Protein AF-A0A181C6H8-F1 (afdb_monomer)

Sequence (314 aa):
MSKQTNHGNFLDTPQLQKGVTRFWLIRHALVEQNARMRLYGTMDVALCPDSLKTQRWMYAALARRLPHPALWFTSPLSRTQHTARAIQEAGYGQHELHVEPDLIEQSLGEWHGIEHHTLPERLNLPAHPFWSVSATEQPPQGESMVQVCARVGACLDRLAARHAGQDMVVVSHGGAIRGALAHALRIHADTALHFSIQNLSLSIIERLPEGWRIVTVNELPQPAMGRTGPRAITHAAVIDPDQTEDETYTDALYARAVAIVARENKASASFLQRLLPVSYSCAARMIGQMEREGRVSGPNHIGRREVLMSRTGD

pLDDT: mean 87.22, std 18.78, range [26.69, 98.94]

Organism: NCBI:txid215221

Nearest PDB structures (foldseek):
  4ij6-assembly1_B  TM=8.634E-01  e=1.061E-14  Hydrogenobacter thermophilus TK-6
  6e4b-assembly2_C  TM=8.122E-01  e=3.512E-15  Escherichia coli K-12
  4ij5-assembly1_B  TM=8.708E-01  e=1.164E-13  Hydrogenobacter thermophilus TK-6
  6nru-assembly5_E  TM=7.658E-01  e=2.585E-13  Shigella flexneri 2a
  4odi-assembly1_C  TM=7.577E-01  e=8.566E-12  Toxoplasma gondii ME49

Foldseek 3Di:
DPPPPCPDPPVVDPDDDFQWEKEWEAEFAAFDPLQVQADAFQPQGHHDPVRLVVCLQQLLLCLVVADPPAAAEEEPHPRLVVRVVSSCVSPNHDDDYHYDNLQGGWFLAPRHGDGLVCLVVVAPDDAQPQGSHAQPTAHVRTDHLQRNLVSLLVVSVVCCVVQGRGYYYYYGHDSNVLSVVCNQVVHDSSVSSPADADHRFIWMWTQDVVGIDTDDGRHGRDGPDDDDDDDDDDDDDDPDLPDDDDDDDDPVLLVVLLVCCLVVQFQDLVVSVVVDVDDSSNSRVSSVVCCVVVQWDQQDPVGGIGGPDDPPDD

Mean predicted aligned error: 13.92 Å

Secondary structure (DSSP, 8-state):
---------GGGSSSPPTT-EEEEEEEPPPBPHHHHTB--TTS--PBPHHHHHHTHHHHHHHHHHS-SS-EEEE-SSHHHHHHHHHHIIIII----EEE-GGGPPPP-GGGTT-BGGGGGGG-SSPPBTTBSS-TT---TTS--HHHHHHHHHHHHHHHHHHTTT-EEEEEE-HHHHHHHHHHHHT--HHHHTTS---TT-EEEEEE-SS-EEEEEEEEPPPP---S-------S-----TT-----PPPHHHHHHHHHHHHHHT---HHHHHHHSS--HHHHHHHHHHHHHTTSBPPP-TTS---B----S--

Structure (mmCIF, N/CA/C/O backbone):
data_AF-A0A181C6H8-F1
#
_entry.id   AF-A0A181C6H8-F1
#
loop_
_atom_site.group_PDB
_atom_site.id
_atom_site.type_symbol
_atom_site.label_atom_id
_atom_site.label_alt_id
_atom_site.label_comp_id
_atom_site.label_asym_id
_atom_site.label_entity_id
_atom_site.label_seq_id
_atom_site.pdbx_PDB_ins_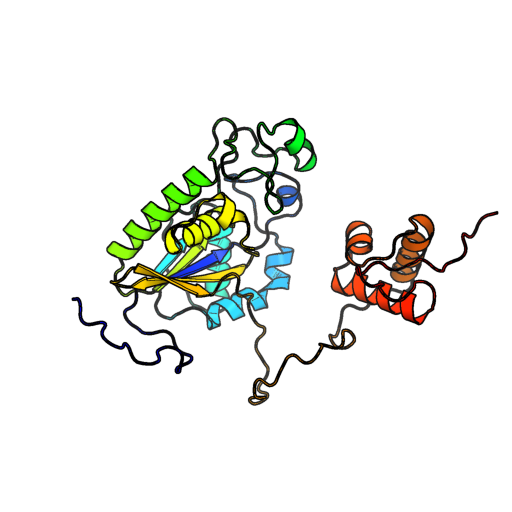code
_atom_site.Cartn_x
_atom_site.Cartn_y
_atom_site.Cartn_z
_atom_site.occupancy
_atom_site.B_iso_or_equiv
_atom_site.auth_seq_id
_atom_site.auth_comp_id
_atom_site.auth_asym_id
_atom_site.auth_atom_id
_atom_site.pdbx_PDB_model_num
ATOM 1 N N . MET A 1 1 ? -17.672 -28.457 22.736 1.00 39.12 1 MET A N 1
ATOM 2 C CA . MET A 1 1 ? -18.274 -27.617 21.677 1.00 39.12 1 MET A CA 1
ATOM 3 C C . MET A 1 1 ? -18.258 -26.178 22.162 1.00 39.12 1 MET A C 1
ATOM 5 O O . MET A 1 1 ? -18.931 -25.884 23.141 1.00 39.12 1 MET A O 1
ATOM 9 N N . SER A 1 2 ? -17.424 -25.319 21.568 1.00 42.44 2 SER A N 1
ATOM 10 C CA . SER A 1 2 ? -17.433 -23.886 21.893 1.00 42.44 2 SER A CA 1
ATOM 11 C C . SER A 1 2 ? -18.780 -23.310 21.456 1.00 42.44 2 SER A C 1
ATOM 13 O O . SER A 1 2 ? -19.174 -23.505 20.306 1.00 42.44 2 SER A O 1
ATOM 15 N N . LYS A 1 3 ? -19.524 -22.681 22.374 1.00 40.34 3 LYS A N 1
ATOM 16 C CA . LYS A 1 3 ? -20.767 -21.983 22.033 1.00 40.34 3 LYS A CA 1
ATOM 17 C C . LYS A 1 3 ? -20.396 -20.845 21.088 1.00 40.34 3 LYS A C 1
ATOM 19 O O . LYS A 1 3 ? -19.764 -19.886 21.515 1.00 40.34 3 LYS A O 1
ATOM 24 N N . GLN A 1 4 ? -20.787 -20.964 19.823 1.00 45.00 4 GLN A N 1
ATOM 25 C CA . GLN A 1 4 ? -20.703 -19.878 18.858 1.00 45.00 4 GLN A CA 1
ATOM 26 C C . GLN A 1 4 ? -21.637 -18.772 19.364 1.00 45.00 4 GLN A C 1
ATOM 28 O O . GLN A 1 4 ? -22.861 -18.879 19.285 1.00 45.00 4 GLN A O 1
ATOM 33 N N . THR A 1 5 ? -21.073 -17.763 20.018 1.00 44.22 5 THR A N 1
ATOM 34 C CA . THR A 1 5 ? -21.818 -16.599 20.484 1.00 44.22 5 THR A CA 1
ATOM 35 C C . THR A 1 5 ? -22.249 -15.829 19.248 1.00 44.22 5 THR A C 1
ATOM 37 O O . THR A 1 5 ? -21.424 -15.290 18.522 1.00 44.22 5 THR A O 1
ATOM 40 N N . ASN A 1 6 ? -23.549 -15.808 18.970 1.00 46.50 6 ASN A N 1
ATOM 41 C CA . ASN A 1 6 ? -24.098 -15.034 17.866 1.00 46.50 6 ASN A CA 1
ATOM 42 C C . ASN A 1 6 ? -23.808 -13.545 18.137 1.00 46.50 6 ASN A C 1
ATOM 44 O O . ASN A 1 6 ? -24.404 -12.965 19.041 1.00 46.50 6 ASN A O 1
ATOM 48 N N . HIS A 1 7 ? -22.854 -12.938 17.426 1.00 49.25 7 HIS A N 1
ATOM 49 C CA . HIS A 1 7 ? -22.385 -11.560 17.664 1.00 49.25 7 HIS A CA 1
ATOM 50 C C . HIS A 1 7 ? -23.382 -10.475 17.200 1.00 49.25 7 HIS A C 1
ATOM 52 O O . HIS A 1 7 ? -23.011 -9.313 17.043 1.00 49.25 7 HIS A O 1
ATOM 58 N N . GLY A 1 8 ? -24.651 -10.842 16.979 1.00 45.88 8 GLY A N 1
ATOM 59 C CA . GLY A 1 8 ? -25.620 -10.014 16.268 1.00 45.88 8 GLY A CA 1
ATOM 60 C C . GLY A 1 8 ? -25.215 -9.810 14.805 1.00 45.88 8 GLY A C 1
ATOM 61 O O . GLY A 1 8 ? -24.084 -10.089 14.400 1.00 45.88 8 GLY A O 1
ATOM 62 N N . ASN A 1 9 ? -26.135 -9.312 13.984 1.00 44.75 9 ASN A N 1
ATOM 63 C CA . ASN A 1 9 ? -25.795 -8.853 12.642 1.00 44.75 9 ASN A CA 1
ATOM 64 C C . ASN A 1 9 ? -24.942 -7.573 12.745 1.00 44.75 9 ASN A C 1
ATOM 66 O O . ASN A 1 9 ? -25.438 -6.456 12.642 1.00 44.75 9 ASN A O 1
ATOM 70 N N . PHE A 1 10 ? -23.633 -7.722 12.949 1.00 47.66 10 PHE A N 1
ATOM 71 C CA . PHE A 1 10 ? -22.668 -6.613 12.954 1.00 47.66 10 PHE A CA 1
ATOM 72 C C . PHE A 1 10 ? -22.642 -5.831 11.620 1.00 47.66 10 PHE A C 1
ATOM 74 O O . PHE A 1 10 ? -22.133 -4.717 11.563 1.00 47.66 10 PHE A O 1
ATOM 81 N N . LEU A 1 11 ? -23.217 -6.399 10.554 1.00 49.59 11 LEU A N 1
ATOM 82 C CA . LEU A 1 11 ? -23.347 -5.775 9.236 1.00 49.59 11 LEU A CA 1
ATOM 83 C C . LEU A 1 11 ? -24.538 -4.807 9.122 1.00 49.59 11 LEU A C 1
ATOM 85 O O . LEU A 1 11 ? -24.624 -4.087 8.131 1.00 49.59 11 LEU A O 1
ATOM 89 N N . ASP A 1 12 ? -25.427 -4.754 10.118 1.00 49.44 12 ASP A N 1
ATOM 90 C CA . ASP A 1 12 ? -26.632 -3.915 10.061 1.00 49.44 12 ASP A CA 1
ATOM 91 C C . ASP A 1 12 ? -26.359 -2.456 10.471 1.00 49.44 12 ASP A C 1
ATOM 93 O O . ASP A 1 12 ? -27.200 -1.579 10.267 1.00 49.44 12 ASP A O 1
ATOM 97 N N . THR A 1 13 ? -25.174 -2.163 11.023 1.00 51.94 13 THR A N 1
ATOM 98 C CA . THR A 1 13 ? -24.757 -0.802 11.388 1.00 51.94 13 THR A CA 1
ATOM 99 C C . THR A 1 13 ? -23.576 -0.338 10.536 1.00 51.94 13 THR A C 1
ATOM 101 O O . THR A 1 13 ? -22.562 -1.032 10.484 1.00 51.94 13 THR A O 1
ATOM 104 N N . PRO A 1 14 ? -23.630 0.860 9.926 1.00 61.69 14 PRO A N 1
ATOM 105 C CA . PRO A 1 14 ? -22.567 1.351 9.045 1.00 61.69 14 PRO A CA 1
ATOM 106 C C . PRO A 1 14 ? -21.287 1.773 9.792 1.00 61.69 14 PRO A C 1
ATOM 108 O O . PRO A 1 14 ? -20.335 2.236 9.166 1.00 61.69 14 PRO A O 1
ATOM 111 N N . GLN A 1 15 ? -21.251 1.656 11.125 1.00 70.00 15 GLN A N 1
ATOM 112 C CA . GLN A 1 15 ? -20.108 2.026 11.956 1.00 70.00 15 GLN A CA 1
ATOM 113 C C . GLN A 1 15 ? -19.322 0.802 12.426 1.00 70.00 15 GLN A C 1
ATOM 115 O O . GLN A 1 15 ? -19.882 -0.191 12.884 1.00 70.00 15 GLN A O 1
ATOM 120 N N . LEU A 1 16 ? -17.996 0.922 12.389 1.00 80.94 16 LEU A N 1
ATOM 121 C CA . LEU A 1 16 ? -17.100 -0.090 12.934 1.00 80.94 16 LEU A CA 1
ATOM 122 C C . LEU A 1 16 ? -17.151 -0.093 14.469 1.00 80.94 16 LEU A C 1
ATOM 124 O O . LEU A 1 16 ? -17.213 0.957 15.111 1.00 80.94 16 LEU A O 1
ATOM 128 N N . GLN A 1 17 ? -17.102 -1.288 15.060 1.00 79.75 17 GLN A N 1
ATOM 129 C CA . GLN A 1 17 ? -17.102 -1.478 16.511 1.00 79.75 17 GLN A CA 1
ATOM 130 C C . GLN A 1 17 ? -15.880 -0.815 17.168 1.00 79.75 17 GLN A C 1
ATOM 132 O O . GLN A 1 17 ? -14.757 -0.892 16.657 1.00 79.75 17 GLN A O 1
ATOM 137 N N . LYS A 1 18 ? -16.106 -0.190 18.330 1.00 81.44 18 LYS A N 1
ATOM 138 C CA . LYS A 1 18 ? -15.045 0.345 19.198 1.00 81.44 18 LYS A CA 1
ATOM 139 C C . LYS A 1 18 ? -14.334 -0.786 19.947 1.00 81.44 18 LYS A C 1
ATOM 141 O O . LYS A 1 18 ? -14.919 -1.842 20.162 1.00 81.44 18 LYS A O 1
ATOM 146 N N . GLY A 1 19 ? -13.099 -0.537 20.387 1.00 84.25 19 GLY A N 1
ATOM 147 C CA . GLY A 1 19 ? -12.329 -1.494 21.193 1.00 84.25 19 GLY A CA 1
ATOM 148 C C . GLY A 1 19 ? -11.785 -2.690 20.405 1.00 84.25 19 GLY A C 1
ATOM 149 O O . GLY A 1 19 ? -11.352 -3.667 21.006 1.00 84.25 19 GLY A O 1
ATOM 150 N N . VAL A 1 20 ? -11.802 -2.618 19.072 1.00 92.06 20 VAL A N 1
ATOM 151 C CA . VAL A 1 20 ? -11.205 -3.612 18.171 1.00 92.06 20 VAL A CA 1
ATOM 152 C C . VAL A 1 20 ? -9.839 -3.102 17.727 1.00 92.06 20 VAL A C 1
ATOM 154 O O . VAL A 1 20 ? -9.722 -1.951 17.311 1.00 92.06 20 VAL A O 1
ATOM 157 N N . THR A 1 21 ? -8.814 -3.954 17.782 1.00 97.38 21 THR A N 1
ATOM 158 C CA . THR A 1 21 ? -7.499 -3.623 17.224 1.00 97.38 21 THR A CA 1
ATOM 159 C C . THR A 1 21 ? -7.599 -3.543 15.707 1.00 97.38 21 THR A C 1
ATOM 161 O O . THR A 1 21 ? -7.951 -4.535 15.063 1.00 97.38 21 THR A O 1
ATOM 164 N N . ARG A 1 22 ? -7.292 -2.389 15.114 1.00 97.75 22 ARG A N 1
ATOM 165 C CA . ARG A 1 22 ? -7.536 -2.156 13.685 1.00 97.75 22 ARG A CA 1
ATOM 166 C C . ARG A 1 22 ? -6.392 -1.411 13.023 1.00 97.75 22 ARG A C 1
ATOM 168 O O . ARG A 1 22 ? -5.896 -0.425 13.553 1.00 97.75 22 ARG A O 1
ATOM 175 N N . PHE A 1 23 ? -6.026 -1.854 11.828 1.00 98.75 23 PHE A N 1
ATOM 176 C CA . PHE A 1 23 ? -5.025 -1.216 10.987 1.00 98.75 23 PHE A CA 1
ATOM 177 C C . PHE A 1 23 ? -5.710 -0.586 9.778 1.00 98.75 23 PHE A C 1
ATOM 179 O O . PHE A 1 23 ? -6.381 -1.269 9.003 1.00 98.75 23 PHE A O 1
ATOM 186 N N . TRP A 1 24 ? -5.508 0.715 9.620 1.00 98.75 24 TRP A N 1
ATOM 187 C CA . TRP A 1 24 ? -5.959 1.535 8.505 1.00 98.75 24 TRP A CA 1
ATOM 188 C C . TRP A 1 24 ? -4.762 1.776 7.596 1.00 98.75 24 TRP A C 1
ATOM 190 O O . TRP A 1 24 ? -3.984 2.708 7.786 1.00 98.75 24 TRP A O 1
ATOM 200 N N . LEU A 1 25 ? -4.582 0.860 6.652 1.00 98.94 25 LEU A N 1
ATOM 201 C CA . LEU A 1 25 ? -3.427 0.762 5.774 1.00 98.94 25 LEU A CA 1
ATOM 202 C C . LEU A 1 25 ? -3.623 1.669 4.558 1.00 98.94 25 LEU A C 1
ATOM 204 O O . LEU A 1 25 ? -4.531 1.455 3.756 1.00 98.94 25 LEU A O 1
ATOM 208 N N . ILE A 1 26 ? -2.753 2.658 4.399 1.00 98.94 26 ILE A N 1
ATOM 209 C CA . ILE A 1 26 ? -2.772 3.625 3.303 1.00 98.94 26 ILE A CA 1
ATOM 210 C C . ILE A 1 26 ? -1.495 3.460 2.489 1.00 98.94 26 ILE A C 1
ATOM 212 O O . ILE A 1 26 ? -0.389 3.511 3.031 1.00 98.94 26 ILE A O 1
ATOM 216 N N . ARG A 1 27 ? -1.613 3.307 1.169 1.00 98.94 27 ARG A N 1
ATOM 217 C CA . ARG A 1 27 ? -0.431 3.367 0.297 1.00 98.94 27 ARG A CA 1
ATOM 218 C C . ARG A 1 27 ? 0.006 4.819 0.124 1.00 98.94 27 ARG A C 1
ATOM 220 O O . ARG A 1 27 ? -0.830 5.681 -0.140 1.00 98.94 27 ARG A O 1
ATOM 227 N N . HIS A 1 28 ? 1.311 5.076 0.200 1.00 98.81 28 HIS A N 1
ATOM 228 C CA . HIS A 1 28 ? 1.888 6.405 -0.019 1.00 98.81 28 HIS A CA 1
ATOM 229 C C . HIS A 1 28 ? 1.393 7.082 -1.315 1.00 98.81 28 HIS A C 1
ATOM 231 O O . HIS A 1 28 ? 0.991 6.414 -2.274 1.00 98.81 28 HIS A O 1
ATOM 237 N N . ALA A 1 29 ? 1.463 8.413 -1.363 1.00 98.44 29 ALA A N 1
ATOM 238 C CA . ALA A 1 29 ? 1.129 9.224 -2.531 1.00 98.44 29 ALA A CA 1
ATOM 239 C C . ALA A 1 29 ? 2.032 8.922 -3.738 1.00 98.44 29 ALA A C 1
ATOM 241 O O . ALA A 1 29 ? 3.069 8.265 -3.620 1.00 98.44 29 ALA A O 1
ATOM 242 N N . LEU A 1 30 ? 1.646 9.399 -4.920 1.00 97.88 30 LEU A N 1
ATOM 243 C CA . LEU A 1 30 ? 2.413 9.154 -6.139 1.00 97.88 30 LEU A CA 1
ATOM 244 C C . LEU A 1 30 ? 3.827 9.757 -6.043 1.00 97.88 30 LEU A C 1
ATOM 246 O O . LEU A 1 30 ? 3.995 10.905 -5.637 1.00 97.88 30 LEU A O 1
ATOM 250 N N . VAL A 1 31 ? 4.837 8.982 -6.440 1.00 97.00 31 VAL A N 1
ATOM 251 C CA . VAL A 1 31 ? 6.240 9.429 -6.525 1.00 97.00 31 VAL A CA 1
ATOM 252 C C . VAL A 1 31 ? 6.536 10.084 -7.874 1.00 97.00 31 VAL A C 1
ATOM 254 O O . VAL A 1 31 ? 5.752 9.956 -8.825 1.00 97.00 31 VAL A O 1
ATOM 257 N N . GLU A 1 32 ? 7.655 10.802 -7.962 1.00 94.62 32 GLU A N 1
ATOM 258 C CA . GLU A 1 32 ? 8.082 11.463 -9.198 1.00 94.62 32 GLU A CA 1
ATOM 259 C C . GLU A 1 32 ? 8.138 10.516 -10.410 1.00 94.62 32 GLU A C 1
ATOM 261 O O . GLU A 1 32 ? 8.344 9.304 -10.303 1.00 94.62 32 GLU A O 1
ATOM 266 N N . GLN A 1 33 ? 7.924 11.078 -11.602 1.00 88.69 33 GLN A N 1
ATOM 267 C CA . GLN A 1 33 ? 7.839 10.303 -12.839 1.00 88.69 33 GLN A CA 1
ATOM 268 C C . GLN A 1 33 ? 9.129 9.553 -13.171 1.00 88.69 33 GLN A C 1
ATOM 270 O O . GLN A 1 33 ? 9.059 8.393 -13.563 1.00 88.69 33 GLN A O 1
ATOM 275 N N . ASN A 1 34 ? 10.282 10.191 -12.982 1.00 88.81 34 ASN A N 1
ATOM 276 C CA . ASN A 1 34 ? 11.606 9.588 -13.157 1.00 88.81 34 ASN A CA 1
ATOM 277 C C . ASN A 1 34 ? 11.783 8.316 -12.304 1.00 88.81 34 ASN A C 1
ATOM 279 O O . ASN A 1 34 ? 12.245 7.298 -12.817 1.00 88.81 34 ASN A O 1
ATOM 283 N N . ALA A 1 35 ? 11.353 8.340 -11.040 1.00 90.56 35 ALA A N 1
ATOM 284 C CA . ALA A 1 35 ? 11.417 7.205 -10.135 1.00 90.56 35 ALA A CA 1
ATOM 285 C C . ALA A 1 35 ? 10.515 6.070 -10.627 1.00 90.56 35 ALA A C 1
ATOM 287 O O . ALA A 1 35 ? 10.930 4.919 -10.624 1.00 90.56 35 ALA A O 1
ATOM 288 N N . ARG A 1 36 ? 9.315 6.385 -11.136 1.00 90.19 36 ARG A N 1
ATOM 289 C CA . ARG A 1 36 ? 8.363 5.388 -11.667 1.00 90.19 36 ARG A CA 1
ATOM 290 C C . ARG A 1 36 ? 8.818 4.687 -12.948 1.00 90.19 36 ARG A C 1
ATOM 292 O O . ARG A 1 36 ? 8.199 3.699 -13.322 1.00 90.19 36 ARG A O 1
ATOM 299 N N . MET A 1 37 ? 9.852 5.181 -13.626 1.00 89.25 37 MET A N 1
ATOM 300 C CA . MET A 1 37 ? 10.452 4.488 -14.775 1.00 89.25 37 MET A CA 1
ATOM 301 C C . MET A 1 37 ? 11.424 3.380 -14.349 1.00 89.25 37 MET A C 1
ATOM 303 O O . MET A 1 37 ? 11.867 2.589 -15.185 1.00 89.25 37 MET A O 1
ATOM 307 N N . ARG A 1 38 ? 11.751 3.319 -13.055 1.00 93.44 38 ARG A N 1
ATOM 308 C CA . ARG A 1 38 ? 12.747 2.423 -12.481 1.00 93.44 38 ARG A CA 1
ATOM 309 C C . ARG A 1 38 ? 12.145 1.574 -11.369 1.00 93.44 38 ARG A C 1
ATOM 311 O O . ARG A 1 38 ? 11.197 1.962 -10.688 1.00 93.44 38 ARG A O 1
ATOM 318 N N . LEU A 1 39 ? 12.759 0.426 -11.131 1.00 93.69 39 LEU A N 1
ATOM 319 C CA . LEU A 1 39 ? 12.487 -0.392 -9.958 1.00 93.69 39 LEU A CA 1
ATOM 320 C C . LEU A 1 39 ? 13.064 0.282 -8.711 1.00 93.69 39 LEU A C 1
ATOM 322 O O . LEU A 1 39 ? 14.247 0.147 -8.424 1.00 93.69 39 LEU A O 1
ATOM 326 N N . TYR A 1 40 ? 12.252 1.038 -7.972 1.00 96.19 40 TYR A N 1
ATOM 327 C CA . TYR A 1 40 ? 12.763 1.791 -6.822 1.00 96.19 40 TYR A CA 1
ATOM 328 C C . TYR A 1 40 ? 12.713 1.036 -5.490 1.00 96.19 40 TYR A C 1
ATOM 330 O O . TYR A 1 40 ? 13.551 1.319 -4.652 1.00 96.19 40 TYR A O 1
ATOM 338 N N . GLY A 1 41 ? 11.807 0.077 -5.266 1.00 95.69 41 GLY A N 1
ATOM 339 C CA . GLY A 1 41 ? 11.789 -0.740 -4.035 1.00 95.69 41 GLY A CA 1
ATOM 340 C C . GLY A 1 41 ? 11.989 0.077 -2.746 1.00 95.69 41 GLY A C 1
ATOM 341 O O . GLY A 1 41 ? 11.192 0.969 -2.428 1.00 95.69 41 GLY A O 1
ATOM 342 N N . THR A 1 42 ? 13.085 -0.185 -2.031 1.00 97.81 42 THR A N 1
ATOM 343 C CA . THR A 1 42 ? 13.463 0.513 -0.788 1.00 97.81 42 THR A CA 1
ATOM 344 C C . THR A 1 42 ? 14.286 1.789 -0.991 1.00 97.81 42 THR A C 1
ATOM 346 O O . THR A 1 42 ? 14.590 2.461 -0.009 1.00 97.81 42 THR A O 1
ATOM 349 N N . MET A 1 43 ? 14.604 2.184 -2.229 1.00 98.00 43 MET A N 1
ATOM 350 C CA . MET A 1 43 ? 15.204 3.491 -2.513 1.00 98.00 43 MET A CA 1
ATOM 351 C C . MET A 1 43 ? 14.297 4.605 -1.992 1.00 98.00 43 MET A C 1
ATOM 353 O O . MET A 1 43 ? 13.074 4.578 -2.194 1.00 98.00 43 MET A O 1
ATOM 357 N N . ASP A 1 44 ? 14.893 5.607 -1.350 1.00 98.00 44 ASP A N 1
ATOM 358 C CA . ASP A 1 44 ? 14.150 6.785 -0.927 1.00 98.00 44 ASP A CA 1
ATOM 359 C C . ASP A 1 44 ? 14.008 7.757 -2.102 1.00 98.00 44 ASP A C 1
ATOM 361 O O . ASP A 1 44 ? 14.985 8.303 -2.611 1.00 98.00 44 ASP A O 1
ATOM 365 N N . VAL A 1 45 ? 12.773 7.914 -2.574 1.00 97.44 45 VAL A N 1
ATOM 366 C CA . VAL A 1 45 ? 12.423 8.702 -3.759 1.00 97.44 45 VAL A CA 1
ATOM 367 C C . VAL A 1 45 ? 11.329 9.697 -3.401 1.00 97.44 45 VAL A C 1
ATOM 369 O O . VAL A 1 45 ? 10.414 9.382 -2.631 1.00 97.44 45 VAL A O 1
ATOM 372 N N . ALA A 1 46 ? 11.416 10.894 -3.974 1.00 96.88 46 ALA A N 1
ATOM 373 C CA . ALA A 1 46 ? 10.510 11.987 -3.659 1.00 96.88 46 ALA A CA 1
ATOM 374 C C . ALA A 1 46 ? 9.076 11.732 -4.157 1.00 96.88 46 ALA A C 1
ATOM 376 O O . ALA A 1 46 ? 8.833 11.070 -5.174 1.00 96.88 46 ALA A O 1
ATOM 377 N N . LEU A 1 47 ? 8.109 12.300 -3.432 1.00 97.81 47 LEU A N 1
ATOM 378 C CA . LEU A 1 47 ? 6.729 12.411 -3.901 1.00 97.81 47 LEU A CA 1
ATOM 379 C C . LEU A 1 47 ? 6.646 13.379 -5.081 1.00 97.81 47 LEU A C 1
ATOM 381 O O . LEU A 1 47 ? 7.381 14.358 -5.128 1.00 97.81 47 LEU A O 1
ATOM 385 N N . CYS A 1 48 ? 5.712 13.141 -5.999 1.00 97.06 48 CYS A N 1
ATOM 386 C CA . CYS A 1 48 ? 5.454 14.039 -7.118 1.00 97.06 48 CYS A CA 1
ATOM 387 C C . CYS A 1 48 ? 4.818 15.352 -6.613 1.00 97.06 48 CYS A C 1
ATOM 389 O O . CYS A 1 48 ? 3.679 15.315 -6.128 1.00 97.06 48 CYS A O 1
ATOM 391 N N . PRO A 1 49 ? 5.485 16.515 -6.767 1.00 92.50 49 PRO A N 1
ATOM 392 C CA . PRO A 1 49 ? 4.960 17.792 -6.276 1.00 92.50 49 PRO A CA 1
ATOM 393 C C . PRO A 1 49 ? 3.614 18.177 -6.903 1.00 92.50 49 PRO A C 1
ATOM 395 O O . PRO A 1 49 ? 2.730 18.693 -6.218 1.00 92.50 49 PRO A O 1
ATOM 398 N N . ASP A 1 50 ? 3.421 17.876 -8.188 1.00 91.06 50 ASP A N 1
ATOM 399 C CA . ASP A 1 50 ? 2.171 18.175 -8.893 1.00 91.06 50 ASP A CA 1
ATOM 400 C C . ASP A 1 50 ? 1.019 17.295 -8.404 1.00 91.06 50 ASP A C 1
ATOM 402 O O . ASP A 1 50 ? -0.107 17.771 -8.242 1.00 91.06 50 ASP A O 1
ATOM 406 N N . SER A 1 51 ? 1.292 16.024 -8.086 1.00 90.81 51 SER A N 1
ATOM 407 C CA . SER A 1 51 ? 0.283 15.121 -7.515 1.00 90.81 51 SER A CA 1
ATOM 408 C C . SER A 1 51 ? -0.110 15.538 -6.098 1.00 90.81 51 SER A C 1
ATOM 410 O O . SER A 1 51 ? -1.290 15.502 -5.766 1.00 90.81 51 SER A O 1
ATOM 412 N N . LEU A 1 52 ? 0.838 16.007 -5.275 1.00 90.44 52 LEU A N 1
ATOM 413 C CA . LEU A 1 52 ? 0.535 16.557 -3.944 1.00 90.44 52 LEU A CA 1
ATOM 414 C C . LEU A 1 52 ? -0.472 17.718 -4.014 1.00 90.44 52 LEU A C 1
ATOM 416 O O . LEU A 1 52 ? -1.366 17.811 -3.175 1.00 90.44 52 LEU A O 1
ATOM 420 N N . LYS A 1 53 ? -0.359 18.578 -5.034 1.00 89.62 53 LYS A N 1
ATOM 421 C CA . LYS A 1 53 ? -1.279 19.706 -5.248 1.00 89.62 53 LYS A CA 1
ATOM 422 C C . LYS A 1 53 ? -2.615 19.258 -5.836 1.00 89.62 53 LYS A C 1
ATOM 424 O O . LYS A 1 53 ? -3.666 19.557 -5.275 1.00 89.62 53 LYS A O 1
ATOM 429 N N . THR A 1 54 ? -2.583 18.542 -6.957 1.00 91.44 54 THR A N 1
ATOM 430 C CA . THR A 1 54 ? -3.792 18.162 -7.714 1.00 91.44 54 THR A CA 1
ATOM 431 C C . THR A 1 54 ? -4.670 17.162 -6.959 1.00 91.44 54 THR A C 1
ATOM 433 O O . THR A 1 54 ? -5.893 17.212 -7.062 1.00 91.44 54 THR A O 1
ATOM 436 N N . GLN A 1 55 ? -4.075 16.304 -6.125 1.00 95.06 55 GLN A N 1
ATOM 437 C CA . GLN A 1 55 ? -4.788 15.324 -5.299 1.00 95.06 55 GLN A CA 1
ATOM 438 C C . GLN A 1 55 ? -5.041 15.821 -3.871 1.00 95.06 55 GLN A C 1
ATOM 440 O O . GLN A 1 55 ? -5.362 15.019 -2.996 1.00 95.06 55 GLN A O 1
ATOM 445 N N . ARG A 1 56 ? -4.938 17.135 -3.605 1.00 95.00 56 ARG A N 1
ATOM 446 C CA . ARG A 1 56 ? -5.116 17.690 -2.251 1.00 95.00 56 ARG A CA 1
ATOM 447 C C . ARG A 1 56 ? -6.418 17.230 -1.581 1.00 95.00 56 ARG A C 1
ATOM 449 O O . ARG A 1 56 ? -6.443 16.919 -0.392 1.00 95.00 56 ARG A O 1
ATOM 456 N N . TRP A 1 57 ? -7.491 17.159 -2.365 1.00 96.25 57 TRP A N 1
ATOM 457 C CA . TRP A 1 57 ? -8.811 16.723 -1.914 1.00 96.25 57 TRP A CA 1
ATOM 458 C C . TRP A 1 57 ? -8.827 15.268 -1.416 1.00 96.25 57 TRP A C 1
ATOM 460 O O . TRP A 1 57 ? -9.600 14.949 -0.516 1.00 96.25 57 TRP A O 1
ATOM 470 N N . MET A 1 58 ? -7.960 14.396 -1.946 1.00 98.19 58 MET A N 1
ATOM 471 C CA . MET A 1 58 ? -7.870 12.991 -1.537 1.00 98.19 58 MET A CA 1
ATOM 472 C C . MET A 1 58 ? -7.322 12.864 -0.114 1.00 98.19 58 MET A C 1
ATOM 474 O O . MET A 1 58 ? -7.839 12.066 0.663 1.00 98.19 58 MET A O 1
ATOM 478 N N . TYR A 1 59 ? -6.336 13.685 0.266 1.00 98.38 59 TYR A N 1
ATOM 479 C CA . TYR A 1 59 ? -5.826 13.714 1.643 1.00 98.38 59 TYR A CA 1
ATOM 480 C C . TYR A 1 59 ? -6.891 14.207 2.626 1.00 98.38 59 TYR A C 1
ATOM 482 O O . TYR A 1 59 ? -7.039 13.629 3.697 1.00 98.38 59 TYR A O 1
ATOM 490 N N . ALA A 1 60 ? -7.685 15.215 2.245 1.00 97.62 60 ALA A N 1
ATOM 4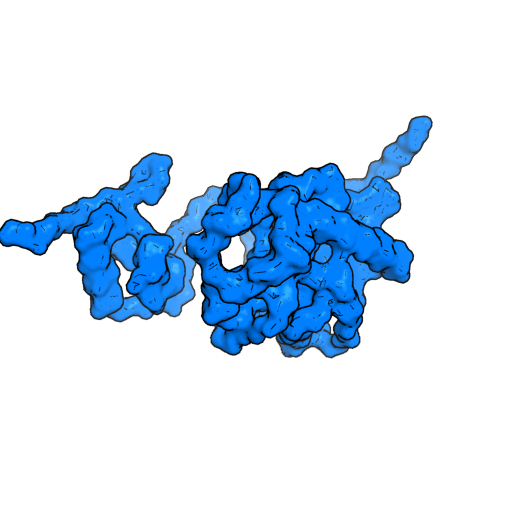91 C CA . ALA A 1 60 ? -8.803 15.696 3.063 1.00 97.62 60 ALA A CA 1
ATOM 492 C C . ALA A 1 60 ? -9.924 14.644 3.186 1.00 97.62 60 ALA A C 1
ATOM 494 O O . ALA A 1 60 ? -10.525 14.468 4.246 1.00 97.62 60 ALA A O 1
ATOM 495 N N . ALA A 1 61 ? -10.195 13.902 2.109 1.00 97.19 61 ALA A N 1
ATOM 496 C CA . ALA A 1 61 ? -11.142 12.794 2.126 1.00 97.19 61 ALA A CA 1
ATOM 497 C C . ALA A 1 61 ? -10.668 11.646 3.033 1.00 97.19 61 ALA A C 1
ATOM 499 O O . ALA A 1 61 ? -11.470 11.134 3.814 1.00 97.19 61 ALA A O 1
ATOM 500 N N . LEU A 1 62 ? -9.376 11.296 2.995 1.00 98.00 62 LEU A N 1
ATOM 501 C CA . LEU A 1 62 ? -8.772 10.354 3.941 1.00 98.00 62 LEU A CA 1
ATOM 502 C C . LEU A 1 62 ? -8.877 10.873 5.375 1.00 98.00 62 LEU A C 1
ATOM 504 O O . LEU A 1 62 ? -9.393 10.162 6.229 1.00 98.00 62 LEU A O 1
ATOM 508 N N . ALA A 1 63 ? -8.485 12.121 5.633 1.00 97.69 63 ALA A N 1
ATOM 509 C CA . ALA A 1 63 ? -8.562 12.739 6.955 1.00 97.69 63 ALA A CA 1
ATOM 510 C C . ALA A 1 63 ? -9.960 12.620 7.585 1.00 97.69 63 ALA A C 1
ATOM 512 O O . ALA A 1 63 ? -10.085 12.296 8.760 1.00 97.69 63 ALA A O 1
ATOM 513 N N . ARG A 1 64 ? -11.016 12.806 6.785 1.00 95.44 64 ARG A N 1
ATOM 514 C CA . ARG A 1 64 ? -12.414 12.657 7.218 1.00 95.44 64 ARG A CA 1
ATOM 515 C C . ARG A 1 64 ? -12.854 11.200 7.407 1.00 95.44 64 ARG A C 1
ATOM 517 O O . ARG A 1 64 ? -13.779 10.938 8.169 1.00 95.44 64 ARG A O 1
ATOM 524 N N . ARG A 1 65 ? -12.260 10.266 6.661 1.00 94.94 65 ARG A N 1
ATOM 525 C CA . ARG A 1 65 ? -12.609 8.836 6.666 1.00 94.94 65 ARG A CA 1
ATOM 526 C C . ARG A 1 65 ? -11.930 8.062 7.798 1.00 94.94 65 ARG A C 1
ATOM 528 O O . ARG A 1 65 ? -12.463 7.029 8.212 1.00 94.94 65 ARG A O 1
ATOM 535 N N . LEU A 1 66 ? -10.760 8.525 8.234 1.00 96.31 66 LEU A N 1
ATOM 536 C CA . LEU A 1 66 ? -9.930 7.880 9.246 1.00 96.31 66 LEU A CA 1
ATOM 537 C C . LEU A 1 66 ? -10.543 7.990 10.656 1.00 96.31 66 LEU A C 1
ATOM 539 O O . LEU A 1 66 ? -11.284 8.931 10.941 1.00 96.31 66 LEU A O 1
ATOM 543 N N . PRO A 1 67 ? -10.259 7.019 11.541 1.00 94.94 67 PRO A N 1
ATOM 544 C CA . PRO A 1 67 ? -10.781 6.991 12.906 1.00 94.94 67 PRO A CA 1
ATOM 545 C C . PRO A 1 67 ? -10.159 8.093 13.766 1.00 94.94 67 PRO A C 1
ATOM 547 O O . PRO A 1 67 ? -9.049 8.540 13.499 1.00 94.94 67 PRO A O 1
ATOM 550 N N . HIS A 1 68 ? -10.846 8.488 14.839 1.00 92.12 68 HIS A N 1
ATOM 551 C CA . HIS A 1 68 ? -10.311 9.432 15.818 1.00 92.12 68 HIS A CA 1
ATOM 552 C C . HIS A 1 68 ? -10.659 8.981 17.251 1.00 92.12 68 HIS A C 1
ATOM 554 O O . HIS A 1 68 ? -11.842 8.754 17.530 1.00 92.12 68 HIS A O 1
ATOM 560 N N . PRO A 1 69 ? -9.681 8.873 18.175 1.00 92.81 69 PRO A N 1
ATOM 561 C CA . PRO A 1 69 ? -8.232 9.006 17.964 1.00 92.81 69 PRO A CA 1
ATOM 562 C C . PRO A 1 69 ? -7.621 7.768 17.279 1.00 92.81 69 PRO A C 1
ATOM 564 O O . PRO A 1 69 ? -8.240 6.707 17.239 1.00 92.81 69 PRO A O 1
ATOM 567 N N . ALA A 1 70 ? -6.383 7.892 16.789 1.00 97.00 70 ALA A N 1
ATOM 568 C CA . ALA A 1 70 ? -5.601 6.766 16.275 1.00 97.00 70 ALA A CA 1
ATOM 569 C C . ALA A 1 70 ? -4.099 6.977 16.491 1.00 97.00 70 ALA A C 1
ATOM 571 O O . ALA A 1 70 ? -3.622 8.116 16.491 1.00 97.00 70 ALA A O 1
ATOM 572 N N . LEU A 1 71 ? -3.361 5.876 16.629 1.00 98.44 71 LEU A N 1
ATOM 573 C CA . LEU A 1 71 ? -1.899 5.877 16.565 1.00 98.44 71 LEU A CA 1
ATOM 574 C C . LEU A 1 71 ? -1.443 5.964 15.109 1.00 98.44 71 LEU A C 1
ATOM 576 O O . LEU A 1 71 ? -2.084 5.385 14.234 1.00 98.44 71 LEU A O 1
ATOM 580 N N . TRP A 1 72 ? -0.331 6.648 14.846 1.00 98.81 72 TRP A N 1
ATOM 581 C CA . TRP A 1 72 ? 0.178 6.834 13.488 1.00 98.81 72 TRP A CA 1
ATOM 582 C C . TRP A 1 72 ? 1.515 6.138 13.289 1.00 98.81 72 TRP A C 1
ATOM 584 O O . TRP A 1 72 ? 2.483 6.411 13.996 1.00 98.81 72 TRP A O 1
ATOM 594 N N . PHE A 1 73 ? 1.571 5.280 12.276 1.00 98.94 73 PHE A N 1
ATOM 595 C CA . PHE A 1 73 ? 2.770 4.567 11.870 1.00 98.94 73 PHE A CA 1
ATOM 596 C C . PHE A 1 73 ? 3.103 4.835 10.409 1.00 98.94 73 PHE A C 1
ATOM 598 O O . PHE A 1 73 ? 2.228 4.973 9.549 1.00 98.94 73 PHE A O 1
ATOM 605 N N . THR A 1 74 ? 4.394 4.869 10.111 1.00 98.94 74 THR A N 1
ATOM 606 C CA . THR A 1 74 ? 4.905 4.988 8.745 1.00 98.94 74 THR A CA 1
ATOM 607 C C . THR A 1 74 ? 6.078 4.048 8.543 1.00 98.94 74 THR A C 1
ATOM 609 O O . THR A 1 74 ? 6.762 3.689 9.500 1.00 98.94 74 THR A O 1
ATOM 612 N N . SER A 1 75 ? 6.350 3.673 7.294 1.00 98.81 75 SER A N 1
ATOM 613 C CA . SER A 1 75 ? 7.660 3.098 6.979 1.00 98.81 75 SER A CA 1
ATOM 614 C C . SER A 1 75 ? 8.778 4.149 7.133 1.00 98.81 75 SER A C 1
ATOM 616 O O . SER A 1 75 ? 8.487 5.350 7.104 1.00 98.81 75 SER A O 1
ATOM 618 N N . PRO A 1 76 ? 10.059 3.739 7.167 1.00 98.75 76 PRO A N 1
ATOM 619 C CA . PRO A 1 76 ? 11.183 4.674 7.235 1.00 98.75 76 PRO A CA 1
ATOM 620 C C . PRO A 1 76 ? 11.299 5.640 6.048 1.00 98.75 76 PRO A C 1
ATOM 622 O O . PRO A 1 76 ? 11.951 6.669 6.175 1.00 98.75 76 PRO A O 1
ATOM 625 N N . LEU A 1 77 ? 10.683 5.345 4.900 1.00 98.75 77 LEU A N 1
ATOM 626 C CA . LEU A 1 77 ? 10.909 6.098 3.661 1.00 98.75 77 LEU A CA 1
ATOM 627 C C . LEU A 1 77 ? 10.169 7.441 3.654 1.00 98.75 77 LEU A C 1
ATOM 629 O O . LEU A 1 77 ? 9.013 7.542 4.079 1.00 98.75 77 LEU A O 1
ATOM 633 N N . SER A 1 78 ? 10.815 8.481 3.120 1.00 98.56 78 SER A N 1
ATOM 634 C CA . SER A 1 78 ? 10.300 9.856 3.152 1.00 98.56 78 SER A CA 1
ATOM 635 C C . SER A 1 78 ? 8.910 9.965 2.520 1.00 98.56 78 SER A C 1
ATOM 637 O O . SER A 1 78 ? 8.028 10.637 3.052 1.00 98.56 78 SER A O 1
ATOM 639 N N . ARG A 1 79 ? 8.654 9.214 1.441 1.00 98.69 79 ARG A N 1
ATOM 640 C CA . ARG A 1 79 ? 7.354 9.184 0.753 1.00 98.69 79 ARG A CA 1
ATOM 641 C C . ARG A 1 79 ? 6.182 8.763 1.642 1.00 98.69 79 ARG A C 1
ATOM 643 O O . ARG A 1 79 ? 5.091 9.313 1.485 1.00 98.69 79 ARG A O 1
ATOM 650 N N . THR A 1 80 ? 6.369 7.836 2.586 1.00 98.88 80 THR A N 1
ATOM 651 C CA . THR A 1 80 ? 5.299 7.458 3.528 1.00 98.88 80 THR A CA 1
ATOM 652 C C . THR A 1 80 ? 5.106 8.525 4.595 1.00 98.88 80 THR A C 1
ATOM 654 O O . THR A 1 80 ? 3.969 8.887 4.889 1.00 98.88 80 THR A O 1
ATOM 657 N N . GLN A 1 81 ? 6.201 9.092 5.106 1.00 98.75 81 GLN A N 1
ATOM 658 C CA . GLN A 1 81 ? 6.159 10.148 6.120 1.00 98.75 81 GLN A CA 1
ATOM 659 C C . GLN A 1 81 ? 5.506 11.430 5.587 1.00 98.75 81 GLN A C 1
ATOM 661 O O . GLN A 1 81 ? 4.610 11.984 6.219 1.00 98.75 81 GLN A O 1
ATOM 666 N N . HIS A 1 82 ? 5.892 11.877 4.391 1.00 98.69 82 HIS A N 1
ATOM 667 C CA . HIS A 1 82 ? 5.307 13.052 3.742 1.00 98.69 82 HIS A CA 1
ATOM 668 C C . HIS A 1 82 ? 3.831 12.845 3.397 1.00 98.69 82 HIS A C 1
ATOM 670 O O . HIS A 1 82 ? 3.035 13.764 3.558 1.00 98.69 82 HIS A O 1
ATOM 676 N N . THR A 1 83 ? 3.440 11.632 2.990 1.00 98.88 83 THR A N 1
ATOM 677 C CA . THR A 1 83 ? 2.022 11.317 2.761 1.00 98.88 83 THR A CA 1
ATOM 678 C C . THR A 1 83 ? 1.221 11.388 4.063 1.00 98.88 83 THR A C 1
ATOM 680 O O . THR A 1 83 ? 0.134 11.958 4.074 1.00 98.88 83 THR A O 1
ATOM 683 N N . ALA A 1 84 ? 1.752 10.852 5.168 1.00 98.81 84 ALA A N 1
ATOM 684 C CA . ALA A 1 84 ? 1.095 10.927 6.472 1.00 98.81 84 ALA A CA 1
ATOM 685 C C . ALA A 1 84 ? 0.898 12.382 6.926 1.00 98.81 84 ALA A C 1
ATOM 687 O O . ALA A 1 84 ? -0.215 12.763 7.287 1.00 98.81 84 ALA A O 1
ATOM 688 N N . ARG A 1 85 ? 1.944 13.214 6.813 1.00 98.62 85 ARG A N 1
ATOM 689 C CA . ARG A 1 85 ? 1.869 14.653 7.117 1.00 98.62 85 ARG A CA 1
ATOM 690 C C . ARG A 1 85 ? 0.844 15.372 6.244 1.00 98.62 85 ARG A C 1
ATOM 692 O O . ARG A 1 85 ? 0.035 16.122 6.773 1.00 98.62 85 ARG A O 1
ATOM 699 N N . ALA A 1 86 ? 0.795 15.075 4.944 1.00 98.56 86 ALA A N 1
ATOM 700 C CA . ALA A 1 86 ? -0.197 15.666 4.047 1.00 98.56 86 ALA A CA 1
ATOM 701 C C . ALA A 1 86 ? -1.644 15.353 4.478 1.00 98.56 86 ALA A C 1
ATOM 703 O O . ALA A 1 86 ? -2.511 16.215 4.374 1.00 98.56 86 ALA A O 1
ATOM 704 N N . ILE A 1 87 ? -1.916 14.151 5.000 1.00 98.62 87 ILE A N 1
ATOM 705 C CA . ILE A 1 87 ? -3.240 13.792 5.544 1.00 98.62 87 ILE A CA 1
ATOM 706 C C . ILE A 1 87 ? -3.518 14.545 6.853 1.00 98.62 87 ILE A C 1
ATOM 708 O O . ILE A 1 87 ? -4.608 15.092 7.027 1.00 98.62 87 ILE A O 1
ATOM 712 N N . GLN A 1 88 ? -2.532 14.619 7.750 1.00 98.44 88 GLN A N 1
ATOM 713 C CA . GLN A 1 88 ? -2.620 15.379 9.002 1.00 98.44 88 GLN A CA 1
ATOM 714 C C . GLN A 1 88 ? -2.935 16.862 8.757 1.00 98.44 88 GLN A C 1
ATOM 716 O O . GLN A 1 88 ? -3.886 17.403 9.327 1.00 98.44 88 GLN A O 1
ATOM 721 N N . GLU A 1 89 ? -2.200 17.495 7.842 1.00 97.94 89 GLU A N 1
ATOM 722 C CA . GLU A 1 89 ? -2.366 18.891 7.420 1.00 97.94 89 GLU A CA 1
ATOM 723 C C . GLU A 1 89 ? -3.674 19.141 6.658 1.00 97.94 89 GLU A C 1
ATOM 725 O O . GLU A 1 89 ? -4.215 20.246 6.697 1.00 97.94 89 GLU A O 1
ATOM 730 N N . ALA A 1 90 ? -4.219 18.125 5.984 1.00 96.94 90 ALA A N 1
ATOM 731 C CA . ALA A 1 90 ? -5.467 18.228 5.229 1.00 96.94 90 ALA A CA 1
ATOM 732 C C . ALA A 1 90 ? -6.740 18.159 6.095 1.00 96.94 90 ALA A C 1
ATOM 734 O O . ALA A 1 90 ? -7.843 18.134 5.546 1.00 96.94 90 ALA A O 1
ATOM 735 N N . GLY A 1 91 ? -6.604 18.156 7.424 1.00 96.69 91 GLY A N 1
ATOM 736 C CA . GLY A 1 91 ? -7.723 18.309 8.357 1.00 96.69 91 GLY A CA 1
ATOM 737 C C . GLY A 1 91 ? -7.870 17.195 9.389 1.00 96.69 91 GLY A C 1
ATOM 738 O O . GLY A 1 91 ? -8.814 17.248 10.170 1.00 96.69 91 GLY A O 1
ATOM 739 N N . TYR A 1 92 ? -6.969 16.206 9.421 1.00 97.62 92 TYR A N 1
ATOM 740 C CA . TYR A 1 92 ? -7.004 15.178 10.469 1.00 97.62 92 TYR A CA 1
ATOM 741 C C . TYR A 1 92 ? -6.469 15.717 11.808 1.00 97.62 92 TYR A C 1
ATOM 743 O O . TYR A 1 92 ? -6.968 15.341 12.865 1.00 97.62 92 TYR A O 1
ATOM 751 N N . GLY A 1 93 ? -5.485 16.624 11.763 1.00 97.44 93 GLY A N 1
ATOM 752 C CA . GLY A 1 93 ? -4.787 17.152 12.938 1.00 97.44 93 GLY A CA 1
ATOM 753 C C . GLY A 1 93 ? -3.376 16.580 13.089 1.00 97.44 93 GLY A C 1
ATOM 754 O O . GLY A 1 93 ? -3.034 15.563 12.490 1.00 97.44 93 GLY A O 1
ATOM 755 N N . GLN A 1 94 ? -2.535 17.259 13.870 1.00 95.94 94 GLN A N 1
ATOM 756 C CA . GLN A 1 94 ? -1.138 16.868 14.086 1.00 95.94 94 GLN A CA 1
ATOM 757 C C . GLN A 1 94 ? -1.041 15.708 15.083 1.00 95.94 94 GLN A C 1
ATOM 759 O O . GLN A 1 94 ? -1.567 15.800 16.189 1.00 95.94 94 GLN A O 1
ATOM 764 N N . HIS A 1 95 ? -0.343 14.637 14.700 1.00 96.88 95 HIS A N 1
ATOM 765 C CA . HIS A 1 95 ? -0.054 13.487 15.560 1.00 96.88 95 HIS A CA 1
ATOM 766 C C . HIS A 1 95 ? 1.394 13.034 15.368 1.00 96.88 95 HIS A C 1
ATOM 768 O O . HIS A 1 95 ? 1.942 13.129 14.268 1.00 96.88 95 HIS A O 1
ATOM 774 N N . GLU A 1 96 ? 1.997 12.501 16.430 1.00 98.00 96 GLU A N 1
ATOM 775 C CA . GLU A 1 96 ? 3.324 11.892 16.359 1.00 98.00 96 GLU A CA 1
ATOM 776 C C . GLU A 1 96 ? 3.330 10.728 15.357 1.00 98.00 96 GLU A C 1
ATOM 778 O O . GLU A 1 96 ? 2.440 9.879 15.375 1.00 98.00 96 GLU A O 1
ATOM 783 N N . LEU A 1 97 ? 4.330 10.702 14.473 1.00 98.50 97 LEU A N 1
ATOM 784 C CA . LEU A 1 97 ? 4.535 9.614 13.522 1.00 98.50 97 LEU A CA 1
ATOM 785 C C . LEU A 1 97 ? 5.576 8.643 14.077 1.00 98.50 97 LEU A C 1
ATOM 787 O O . LEU A 1 97 ? 6.758 8.976 14.154 1.00 98.50 97 LEU A O 1
ATOM 791 N N . HIS A 1 98 ? 5.155 7.422 14.393 1.00 98.75 98 HIS A N 1
ATOM 792 C CA . HIS A 1 98 ? 6.069 6.351 14.764 1.00 98.75 98 HIS A CA 1
ATOM 793 C C . HIS A 1 98 ? 6.613 5.667 13.503 1.00 98.75 98 HIS A C 1
ATOM 795 O O . HIS A 1 98 ? 5.861 5.214 12.636 1.00 98.75 98 HIS A O 1
ATOM 801 N N . VAL A 1 99 ? 7.935 5.594 13.375 1.00 98.81 99 VAL A N 1
ATOM 802 C CA . VAL A 1 99 ? 8.576 4.870 12.272 1.00 98.81 99 VAL A CA 1
ATOM 803 C C . VAL A 1 99 ? 8.651 3.389 12.625 1.00 98.81 99 VAL A C 1
ATOM 805 O O . VAL A 1 99 ? 9.222 3.020 13.647 1.00 98.81 99 VAL A O 1
ATOM 808 N N . GLU A 1 100 ? 8.102 2.545 11.757 1.00 98.81 100 GLU A N 1
ATOM 809 C CA . GLU A 1 100 ? 8.127 1.090 11.880 1.00 98.81 100 GLU A CA 1
ATOM 810 C C . GLU A 1 100 ? 8.889 0.487 10.682 1.00 98.81 100 GLU A C 1
ATOM 812 O O . GLU A 1 100 ? 8.360 0.449 9.562 1.00 98.81 100 GLU A O 1
ATOM 817 N N . PRO A 1 101 ? 10.149 0.053 10.884 1.00 98.69 101 PRO A N 1
ATOM 818 C CA . PRO A 1 101 ? 11.001 -0.490 9.828 1.00 98.69 101 PRO A CA 1
ATOM 819 C C . PRO A 1 101 ? 10.405 -1.688 9.091 1.00 98.69 101 PRO A C 1
ATOM 821 O O . PRO A 1 101 ? 10.571 -1.797 7.876 1.00 98.69 101 PRO A O 1
ATOM 824 N N . ASP A 1 102 ? 9.652 -2.543 9.784 1.00 98.75 102 ASP A N 1
ATOM 825 C CA . ASP A 1 102 ? 9.108 -3.770 9.197 1.00 98.75 102 ASP A CA 1
ATOM 826 C C . ASP A 1 102 ? 7.929 -3.514 8.241 1.00 98.75 102 ASP A C 1
ATOM 828 O O . ASP A 1 102 ? 7.458 -4.441 7.583 1.00 98.75 102 ASP A O 1
ATOM 832 N N . LEU A 1 103 ? 7.478 -2.262 8.104 1.00 98.75 103 LEU A N 1
ATOM 833 C CA . LEU A 1 103 ? 6.458 -1.829 7.142 1.00 98.75 103 LEU A CA 1
ATOM 834 C C . LEU A 1 103 ? 7.053 -1.217 5.863 1.00 98.75 103 LEU A C 1
ATOM 836 O O . LEU A 1 103 ? 6.333 -0.583 5.085 1.00 98.75 103 LEU A O 1
ATOM 840 N N . ILE A 1 104 ? 8.361 -1.365 5.638 1.00 98.81 104 ILE A N 1
ATOM 841 C CA . ILE A 1 104 ? 9.035 -0.923 4.412 1.00 98.81 104 ILE A CA 1
ATOM 842 C C . ILE A 1 104 ? 8.672 -1.797 3.197 1.00 98.81 104 ILE A C 1
ATOM 844 O O . ILE A 1 104 ? 8.293 -2.964 3.344 1.00 98.81 104 ILE A O 1
ATOM 848 N N . GLU A 1 105 ? 8.769 -1.209 1.997 1.00 98.44 105 GLU A N 1
ATOM 849 C CA . GLU A 1 105 ? 8.551 -1.893 0.712 1.00 98.44 105 GLU A CA 1
ATOM 850 C C . GLU A 1 105 ? 9.518 -3.069 0.512 1.00 98.44 105 GLU A C 1
ATOM 852 O O . GLU A 1 105 ? 10.556 -3.141 1.166 1.00 98.44 105 GLU A O 1
ATOM 857 N N . GLN A 1 106 ? 9.179 -3.973 -0.408 1.00 98.06 106 GLN A N 1
ATOM 858 C CA . GLN A 1 106 ? 10.073 -5.034 -0.871 1.00 98.06 106 GLN A CA 1
ATOM 859 C C . GLN A 1 106 ? 11.436 -4.464 -1.294 1.00 98.06 106 GLN A C 1
ATOM 861 O O . GLN A 1 106 ? 11.511 -3.599 -2.175 1.00 98.06 106 GLN A O 1
ATOM 866 N N . SER A 1 107 ? 12.516 -4.986 -0.709 1.00 98.12 107 SER A N 1
ATOM 867 C CA . SER A 1 107 ? 13.862 -4.739 -1.228 1.00 98.12 107 SER A CA 1
ATOM 868 C C . SER A 1 107 ? 14.051 -5.461 -2.558 1.00 98.12 107 SER A C 1
ATOM 870 O O . SER A 1 107 ? 13.953 -6.684 -2.630 1.00 98.12 107 SER A O 1
ATOM 872 N N . LEU A 1 108 ? 14.374 -4.713 -3.609 1.00 97.00 108 LEU A N 1
ATOM 873 C CA . LEU A 1 108 ? 14.746 -5.266 -4.911 1.00 97.00 108 LEU A CA 1
ATOM 874 C C . LEU A 1 108 ? 16.263 -5.470 -5.047 1.00 97.00 108 LEU A C 1
ATOM 876 O O . LEU A 1 108 ? 16.726 -5.836 -6.121 1.00 97.00 108 LEU A O 1
ATOM 880 N N . GLY A 1 109 ? 17.031 -5.260 -3.971 1.00 96.81 109 GLY A N 1
ATOM 881 C CA . GLY A 1 109 ? 18.470 -5.520 -3.924 1.00 96.81 109 GLY A CA 1
ATOM 882 C C . GLY A 1 109 ? 19.240 -4.885 -5.085 1.00 96.81 109 GLY A C 1
ATOM 883 O O . GLY A 1 109 ? 19.125 -3.687 -5.339 1.00 96.81 109 GLY A O 1
ATOM 884 N N . GLU A 1 110 ? 19.999 -5.692 -5.821 1.00 97.06 110 GLU A N 1
ATOM 885 C CA . GLU A 1 110 ? 20.771 -5.258 -6.994 1.00 97.06 110 GLU A CA 1
ATOM 886 C C . GLU A 1 110 ? 19.902 -4.827 -8.193 1.00 97.06 110 GLU A C 1
ATOM 888 O O . GLU A 1 110 ? 20.415 -4.274 -9.165 1.00 97.06 110 GLU A O 1
ATOM 893 N N . TRP A 1 111 ? 18.585 -5.056 -8.155 1.00 96.62 111 TRP A N 1
ATOM 894 C CA . TRP A 1 111 ? 17.650 -4.567 -9.175 1.00 96.62 111 TRP A CA 1
ATOM 895 C C . TRP A 1 111 ? 17.120 -3.164 -8.876 1.00 96.62 111 TRP A C 1
ATOM 897 O O . TRP A 1 111 ? 16.367 -2.614 -9.678 1.00 96.62 111 TRP A O 1
ATOM 907 N N . HIS A 1 112 ? 17.502 -2.549 -7.758 1.00 96.19 112 HIS A N 1
ATOM 908 C CA . HIS A 1 112 ? 17.182 -1.148 -7.523 1.00 96.19 112 HIS A CA 1
ATOM 909 C C . HIS A 1 112 ? 17.741 -0.245 -8.634 1.00 96.19 112 HIS A C 1
ATOM 911 O O . HIS A 1 112 ? 18.890 -0.360 -9.053 1.00 96.19 112 HIS A O 1
ATOM 917 N N . GLY A 1 113 ? 16.913 0.680 -9.114 1.00 94.25 113 GLY A N 1
ATOM 918 C CA . GLY A 1 113 ? 17.295 1.699 -10.085 1.00 94.25 113 GLY A CA 1
ATOM 919 C C . GLY A 1 113 ? 17.351 1.229 -11.539 1.00 94.25 113 GLY A C 1
ATOM 920 O O . GLY A 1 113 ? 17.491 2.081 -12.416 1.00 94.25 113 GLY A O 1
ATOM 921 N N . ILE A 1 114 ? 17.198 -0.064 -11.839 1.00 94.75 114 ILE A N 1
ATOM 922 C CA . ILE A 1 114 ? 17.134 -0.522 -13.234 1.00 94.75 114 ILE A CA 1
ATOM 923 C C . ILE A 1 114 ? 15.806 -0.110 -13.878 1.00 94.75 114 ILE A C 1
ATOM 925 O O . ILE A 1 114 ? 14.790 0.066 -13.201 1.00 94.75 114 ILE A O 1
ATOM 929 N N . GLU A 1 115 ? 15.806 0.030 -15.199 1.00 92.44 115 GLU A N 1
ATOM 930 C CA . GLU A 1 115 ? 14.609 0.371 -15.967 1.00 92.44 115 GLU A CA 1
ATOM 931 C C . GLU A 1 115 ? 13.682 -0.837 -16.083 1.00 92.44 115 GLU A C 1
ATOM 933 O O . GLU A 1 115 ? 14.138 -1.964 -16.294 1.00 92.44 115 GLU A O 1
ATOM 938 N N . HIS A 1 116 ? 12.370 -0.607 -15.982 1.00 89.25 116 HIS A N 1
ATOM 939 C CA . HIS A 1 116 ? 11.379 -1.688 -15.981 1.00 89.25 116 HIS A CA 1
ATOM 940 C C . HIS A 1 116 ? 11.493 -2.633 -17.187 1.00 89.25 116 HIS A C 1
ATOM 942 O O . HIS A 1 116 ? 11.291 -3.834 -17.032 1.00 89.25 116 HIS A O 1
ATOM 948 N N . HIS A 1 117 ? 11.843 -2.122 -18.372 1.00 91.00 117 HIS A N 1
ATOM 949 C CA . HIS A 1 117 ? 11.972 -2.945 -19.580 1.00 91.00 117 HIS A CA 1
ATOM 950 C C . HIS A 1 117 ? 13.195 -3.873 -19.573 1.00 91.00 117 HIS A C 1
ATOM 952 O O . HIS A 1 117 ? 13.242 -4.790 -20.381 1.00 91.00 117 HIS A O 1
ATOM 958 N N . THR A 1 118 ? 14.171 -3.653 -18.683 1.00 92.06 118 THR A N 1
ATOM 959 C CA . THR A 1 118 ? 15.359 -4.519 -18.544 1.00 92.06 118 THR A CA 1
ATOM 960 C C . THR A 1 118 ? 15.138 -5.666 -17.558 1.00 92.06 118 THR A C 1
ATOM 962 O O . THR A 1 118 ? 15.924 -6.606 -17.518 1.00 92.06 118 THR A O 1
ATOM 965 N N . LEU A 1 119 ? 14.071 -5.608 -16.749 1.00 93.44 119 LEU A N 1
ATOM 966 C CA . LEU A 1 119 ? 13.788 -6.625 -15.738 1.00 93.44 119 LEU A CA 1
ATOM 967 C C . LEU A 1 119 ? 13.584 -8.037 -16.316 1.00 93.44 119 LEU A C 1
ATOM 969 O O . LEU A 1 119 ? 14.126 -8.959 -15.714 1.00 93.44 119 LEU A O 1
ATOM 973 N N . PRO A 1 120 ? 12.868 -8.253 -17.443 1.00 93.12 120 PRO A N 1
ATOM 974 C CA . PRO A 1 120 ? 12.627 -9.604 -17.959 1.00 93.12 120 PRO A CA 1
ATOM 975 C C . PRO A 1 120 ? 13.901 -10.417 -18.209 1.00 93.12 120 PRO A C 1
ATOM 977 O O . PRO A 1 120 ? 13.900 -11.622 -17.998 1.00 93.12 120 PRO A O 1
ATOM 980 N N . GLU A 1 121 ? 14.996 -9.758 -18.597 1.00 93.31 121 GLU A N 1
ATOM 981 C CA . GLU A 1 121 ? 16.300 -10.391 -18.847 1.00 93.31 121 GLU A CA 1
ATOM 982 C C . GLU A 1 121 ? 17.000 -10.861 -17.561 1.00 93.31 121 GLU A C 1
ATOM 984 O O . GLU A 1 121 ? 17.972 -11.609 -17.620 1.00 93.31 121 GLU A O 1
ATOM 989 N N . ARG A 1 122 ? 16.523 -10.414 -16.393 1.00 93.62 122 ARG A N 1
ATOM 990 C CA . ARG A 1 122 ? 17.106 -10.700 -15.074 1.00 93.62 122 ARG A CA 1
ATOM 991 C C . ARG A 1 122 ? 16.300 -11.705 -14.254 1.00 93.62 122 ARG A C 1
ATOM 993 O O . ARG A 1 122 ? 16.745 -12.073 -13.170 1.00 93.62 122 ARG A O 1
ATOM 1000 N N . LEU A 1 123 ? 15.116 -12.098 -14.721 1.00 94.75 123 LEU A N 1
ATOM 1001 C CA . LEU A 1 123 ? 14.233 -13.007 -13.996 1.00 94.75 123 LEU A CA 1
ATOM 1002 C C . LEU A 1 123 ? 14.712 -14.457 -14.115 1.00 94.75 123 LEU A C 1
ATOM 1004 O O . LEU A 1 123 ? 15.039 -14.917 -15.207 1.00 94.75 123 LEU A O 1
ATOM 1008 N N . ASN A 1 124 ? 14.674 -15.196 -13.006 1.00 95.62 124 ASN A N 1
ATOM 1009 C CA . ASN A 1 124 ? 14.902 -16.643 -13.000 1.00 95.62 124 ASN A CA 1
ATOM 1010 C C . ASN A 1 124 ? 13.585 -17.419 -13.134 1.00 95.62 124 ASN A C 1
ATOM 1012 O O . ASN A 1 124 ? 13.564 -18.561 -13.592 1.00 95.62 124 ASN A O 1
ATOM 1016 N N . LEU A 1 125 ? 12.480 -16.797 -12.723 1.00 94.50 125 LEU A N 1
ATOM 1017 C CA . LEU A 1 125 ? 11.127 -17.328 -12.759 1.00 94.50 125 LEU A CA 1
ATOM 1018 C C . LEU A 1 125 ? 10.229 -16.469 -13.658 1.00 94.50 125 LEU A C 1
ATOM 1020 O O . LEU A 1 125 ? 10.443 -15.263 -13.787 1.00 94.50 125 LEU A O 1
ATOM 1024 N N . PRO A 1 126 ? 9.163 -17.045 -14.239 1.00 92.94 126 PRO A N 1
ATOM 1025 C CA . PRO A 1 126 ? 8.163 -16.259 -14.950 1.00 92.94 126 PRO A CA 1
ATOM 1026 C C . PRO A 1 126 ? 7.601 -15.137 -14.069 1.00 92.94 126 PRO A C 1
ATOM 1028 O O . PRO A 1 126 ? 7.288 -15.353 -12.896 1.00 92.94 126 PRO A O 1
ATOM 1031 N N . ALA A 1 127 ? 7.449 -13.939 -14.637 1.00 92.81 127 ALA A N 1
ATOM 1032 C CA . ALA A 1 127 ? 6.785 -12.841 -13.945 1.00 92.81 127 ALA A CA 1
ATOM 1033 C C . ALA A 1 127 ? 5.329 -13.202 -13.613 1.00 92.81 127 ALA A C 1
ATOM 1035 O O . ALA A 1 127 ? 4.660 -13.932 -14.350 1.00 92.81 127 ALA A O 1
ATOM 1036 N N . HIS A 1 128 ? 4.821 -12.647 -12.517 1.00 93.69 128 HIS A N 1
ATOM 1037 C CA . HIS A 1 128 ? 3.418 -12.785 -12.154 1.00 93.69 128 HIS A CA 1
ATOM 1038 C C . HIS A 1 128 ? 2.529 -11.933 -13.094 1.00 93.69 128 HIS A C 1
ATOM 1040 O O . HIS A 1 128 ? 2.939 -10.843 -13.493 1.00 93.69 128 HIS A O 1
ATOM 1046 N N . PRO A 1 129 ? 1.283 -12.333 -13.419 1.00 92.19 129 PRO A N 1
ATOM 1047 C CA . PRO A 1 129 ? 0.431 -11.576 -14.349 1.00 92.19 129 PRO A CA 1
ATOM 1048 C C . PRO A 1 129 ? 0.135 -10.126 -13.929 1.00 92.19 129 PRO A C 1
ATOM 1050 O O . PRO A 1 129 ? -0.116 -9.266 -14.771 1.00 92.19 129 PRO A O 1
ATOM 1053 N N . PHE A 1 130 ? 0.159 -9.855 -12.623 1.00 91.62 130 PHE A N 1
ATOM 1054 C CA . PHE A 1 130 ? -0.185 -8.554 -12.034 1.00 91.62 130 PHE A CA 1
ATOM 1055 C C . PHE A 1 130 ? 0.976 -7.896 -11.273 1.00 91.62 130 PHE A C 1
ATOM 1057 O O . PHE A 1 130 ? 0.779 -6.881 -10.602 1.00 91.62 130 PHE A O 1
ATOM 1064 N N . TRP A 1 131 ? 2.183 -8.472 -11.340 1.00 90.00 131 TRP A N 1
ATOM 1065 C CA . TRP A 1 131 ? 3.358 -7.954 -10.637 1.00 90.00 131 TRP A CA 1
ATOM 1066 C C . TRP A 1 131 ? 4.649 -8.216 -11.411 1.00 90.00 131 TRP A C 1
ATOM 1068 O O . TRP A 1 131 ? 4.767 -9.207 -12.118 1.00 90.00 131 TRP A O 1
ATOM 1078 N N . SER A 1 132 ? 5.642 -7.340 -11.255 1.00 87.44 132 SER A N 1
ATOM 1079 C CA . SER A 1 132 ? 6.870 -7.375 -12.062 1.00 87.44 132 SER A CA 1
ATOM 1080 C C . SER A 1 132 ? 7.734 -8.625 -11.847 1.00 87.44 132 SER A C 1
ATOM 1082 O O . SER A 1 132 ? 8.569 -8.935 -12.689 1.00 87.44 132 SER A O 1
ATOM 1084 N N . VAL A 1 133 ? 7.556 -9.323 -10.723 1.00 91.88 133 VAL A N 1
ATOM 1085 C CA . VAL A 1 133 ? 8.331 -10.507 -10.324 1.00 91.88 133 VAL A CA 1
ATOM 1086 C C . VAL A 1 133 ? 7.389 -11.580 -9.771 1.00 91.88 133 VAL A C 1
ATOM 1088 O O . VAL A 1 133 ? 6.323 -11.247 -9.245 1.00 91.88 133 VAL A O 1
ATOM 1091 N N . SER A 1 134 ? 7.769 -12.856 -9.876 1.00 95.12 134 SER A N 1
ATOM 1092 C CA . SER A 1 134 ? 7.082 -13.944 -9.160 1.00 95.12 134 SER A CA 1
ATOM 1093 C C . SER A 1 134 ? 7.141 -13.716 -7.646 1.00 95.12 134 SER A C 1
ATOM 1095 O O . SER A 1 134 ? 8.096 -13.134 -7.131 1.00 95.12 134 SER A O 1
ATOM 1097 N N . ALA A 1 135 ? 6.147 -14.215 -6.907 1.00 96.56 135 ALA A N 1
ATOM 1098 C CA . ALA A 1 135 ? 6.118 -14.095 -5.452 1.00 96.56 135 ALA A CA 1
ATOM 1099 C C . ALA A 1 135 ? 7.324 -14.748 -4.751 1.00 96.56 135 ALA A C 1
ATOM 1101 O O . ALA A 1 135 ? 7.716 -14.307 -3.668 1.00 96.56 135 ALA A O 1
ATOM 1102 N N . THR A 1 136 ? 7.904 -15.785 -5.359 1.00 97.50 136 THR A N 1
ATOM 1103 C CA . THR A 1 136 ? 9.066 -16.514 -4.831 1.00 97.50 136 THR A CA 1
ATOM 1104 C C . THR A 1 136 ? 10.384 -16.088 -5.469 1.00 97.50 136 THR A C 1
ATOM 1106 O O . THR A 1 136 ? 11.430 -16.559 -5.034 1.00 97.50 136 THR A O 1
ATOM 1109 N N . GLU A 1 137 ? 10.361 -15.230 -6.494 1.00 97.00 137 GLU A N 1
ATOM 1110 C CA . GLU A 1 137 ? 11.591 -14.678 -7.067 1.00 97.00 137 GLU A CA 1
ATOM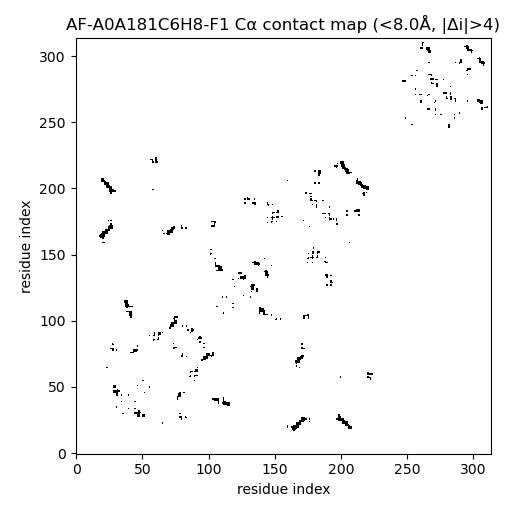 1111 C C . GLU A 1 137 ? 12.273 -13.813 -6.009 1.00 97.00 137 GLU A C 1
ATOM 1113 O O . GLU A 1 137 ? 11.640 -12.944 -5.401 1.00 97.00 137 GLU A O 1
ATOM 1118 N N . GLN A 1 138 ? 13.560 -14.059 -5.789 1.00 96.75 138 GLN A N 1
ATOM 1119 C CA . GLN A 1 138 ? 14.363 -13.276 -4.868 1.00 96.75 138 GLN A CA 1
ATOM 1120 C C . GLN A 1 138 ? 15.399 -12.486 -5.674 1.00 96.75 138 GLN A C 1
ATOM 1122 O O . GLN A 1 138 ? 16.350 -13.079 -6.184 1.00 96.75 138 GLN A O 1
ATOM 1127 N N . PRO A 1 139 ? 15.254 -11.153 -5.769 1.00 95.75 139 PRO A N 1
ATOM 1128 C CA . PRO A 1 139 ? 16.295 -10.303 -6.329 1.00 95.75 139 PRO A CA 1
ATOM 1129 C C . PRO A 1 139 ? 17.620 -10.524 -5.575 1.00 95.75 139 PRO A C 1
ATOM 1131 O O . PRO A 1 139 ? 17.587 -10.679 -4.348 1.00 95.75 139 PRO A O 1
ATOM 1134 N N . PRO A 1 140 ? 18.789 -10.510 -6.241 1.00 97.12 140 PRO A N 1
ATOM 1135 C CA . PRO A 1 140 ? 20.075 -10.610 -5.555 1.00 97.12 140 PRO A CA 1
ATOM 1136 C C . PRO A 1 140 ? 20.202 -9.526 -4.480 1.00 97.12 140 PRO A C 1
ATOM 1138 O O . PRO A 1 140 ? 19.951 -8.355 -4.755 1.00 97.12 140 PRO A O 1
ATOM 1141 N N . GLN A 1 141 ? 20.550 -9.915 -3.248 1.00 97.12 141 GLN A N 1
ATOM 1142 C CA . GLN A 1 141 ? 20.584 -9.027 -2.069 1.00 97.12 141 GLN A CA 1
ATOM 1143 C C . GLN A 1 141 ? 19.241 -8.332 -1.744 1.00 97.12 141 GLN A C 1
ATOM 1145 O O . GLN A 1 141 ? 19.202 -7.308 -1.060 1.00 97.12 141 GLN A O 1
ATOM 1150 N N . GLY A 1 142 ? 18.131 -8.871 -2.246 1.00 97.25 142 GLY A N 1
ATOM 1151 C CA . GLY A 1 142 ? 16.777 -8.382 -2.023 1.00 97.25 142 GLY A CA 1
ATOM 1152 C C . GLY A 1 142 ? 15.894 -9.385 -1.284 1.00 97.25 142 GLY A C 1
ATOM 1153 O O . GLY A 1 142 ? 16.346 -10.400 -0.745 1.00 97.25 142 GLY A O 1
ATOM 1154 N N . GLU A 1 143 ? 14.602 -9.080 -1.275 1.00 97.81 143 GLU A N 1
ATOM 1155 C CA . GLU A 1 143 ? 13.545 -9.875 -0.660 1.00 97.81 143 GLU A CA 1
ATOM 1156 C C . GLU A 1 143 ? 12.608 -10.431 -1.736 1.00 97.81 143 GLU A C 1
ATOM 1158 O O . GLU A 1 143 ? 12.231 -9.733 -2.675 1.00 97.81 143 GLU A O 1
ATOM 1163 N N . SER A 1 144 ? 12.161 -11.668 -1.562 1.00 98.31 144 SER A N 1
ATOM 1164 C CA . SER A 1 144 ? 10.980 -12.214 -2.234 1.00 98.31 144 SER A CA 1
ATOM 1165 C C . SER A 1 144 ? 9.692 -11.699 -1.583 1.00 98.31 144 SER A C 1
ATOM 1167 O O . SER A 1 144 ? 9.687 -11.270 -0.425 1.00 98.31 144 SER A O 1
ATOM 1169 N N . MET A 1 145 ? 8.559 -11.800 -2.283 1.00 98.25 145 MET A N 1
ATOM 1170 C CA . MET A 1 145 ? 7.264 -11.429 -1.700 1.00 98.25 145 MET A CA 1
ATOM 1171 C C . MET A 1 145 ? 6.900 -12.330 -0.506 1.00 98.25 145 MET A C 1
ATOM 1173 O O . MET A 1 145 ? 6.277 -11.865 0.443 1.00 98.25 145 MET A O 1
ATOM 1177 N N . VAL A 1 146 ? 7.345 -13.593 -0.494 1.00 98.56 146 VAL A N 1
ATOM 1178 C CA . VAL A 1 146 ? 7.192 -14.494 0.666 1.00 98.56 146 VAL A CA 1
ATOM 1179 C C . VAL A 1 146 ? 7.880 -13.927 1.913 1.00 98.56 146 VAL A C 1
ATOM 1181 O O . VAL A 1 146 ? 7.286 -13.920 2.992 1.00 98.56 146 VAL A O 1
ATOM 1184 N N . GLN A 1 147 ? 9.103 -13.406 1.771 1.00 98.75 147 GLN A N 1
ATOM 1185 C CA . GLN A 1 147 ? 9.832 -12.785 2.883 1.00 98.75 147 GLN A CA 1
ATOM 1186 C C . GLN A 1 147 ? 9.143 -11.505 3.367 1.00 98.75 147 GLN A C 1
ATOM 1188 O O . GLN A 1 147 ? 8.998 -11.312 4.574 1.00 98.75 147 GLN A O 1
ATOM 1193 N N . VAL A 1 148 ? 8.635 -10.679 2.446 1.00 98.69 148 VAL A N 1
ATOM 1194 C CA . VAL A 1 148 ? 7.858 -9.480 2.803 1.00 98.69 148 VAL A CA 1
ATOM 1195 C C . VAL A 1 148 ? 6.584 -9.857 3.567 1.00 98.69 148 VAL A C 1
ATOM 1197 O O . VAL A 1 148 ? 6.298 -9.251 4.597 1.00 98.69 148 VAL A O 1
ATOM 1200 N N . CYS A 1 149 ? 5.836 -10.877 3.124 1.00 98.75 149 CYS A N 1
ATOM 1201 C CA . CYS A 1 149 ? 4.662 -11.383 3.843 1.00 98.75 149 CYS A CA 1
ATOM 1202 C C . CYS A 1 149 ? 5.011 -11.821 5.272 1.00 98.75 149 CYS A C 1
ATOM 1204 O O . CYS A 1 149 ? 4.306 -11.448 6.207 1.00 98.75 149 CYS A O 1
ATOM 1206 N N . ALA A 1 150 ? 6.103 -12.571 5.454 1.00 98.69 150 ALA A N 1
ATOM 1207 C CA . ALA A 1 150 ? 6.538 -13.034 6.771 1.00 98.69 150 ALA A CA 1
ATOM 1208 C C . ALA A 1 150 ? 6.931 -11.870 7.700 1.00 98.69 150 ALA A C 1
ATOM 1210 O O . ALA A 1 150 ? 6.462 -11.807 8.838 1.00 98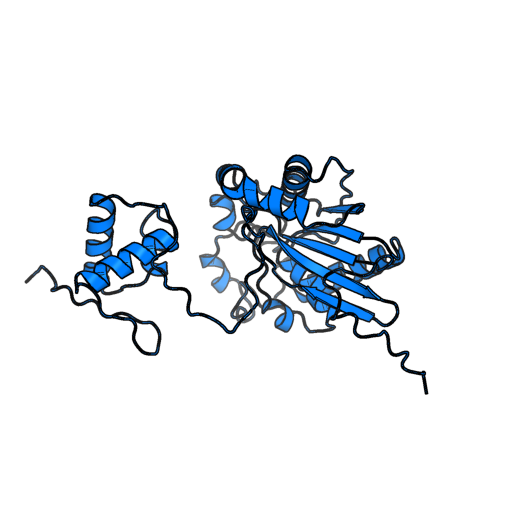.69 150 ALA A O 1
ATOM 1211 N N . ARG A 1 151 ? 7.738 -10.920 7.205 1.00 98.75 151 ARG A N 1
ATOM 1212 C CA . ARG A 1 151 ? 8.166 -9.724 7.952 1.00 98.75 151 ARG A CA 1
ATOM 1213 C C . ARG A 1 151 ? 6.976 -8.863 8.371 1.00 98.75 151 ARG A C 1
ATOM 1215 O O . ARG A 1 151 ? 6.840 -8.518 9.544 1.00 98.75 151 ARG A O 1
ATOM 1222 N N . VAL A 1 152 ? 6.090 -8.548 7.427 1.00 98.88 152 VAL A N 1
ATOM 1223 C CA . VAL A 1 152 ? 4.912 -7.718 7.700 1.00 98.88 152 VAL A CA 1
ATOM 1224 C C . VAL A 1 152 ? 3.935 -8.437 8.630 1.00 98.88 152 VAL A C 1
ATOM 1226 O O . VAL A 1 152 ? 3.418 -7.808 9.548 1.00 98.88 152 VAL A O 1
ATOM 1229 N N . GLY A 1 153 ? 3.709 -9.742 8.457 1.00 98.75 153 GLY A N 1
ATOM 1230 C CA . GLY A 1 153 ? 2.847 -10.523 9.348 1.00 98.75 153 GLY A CA 1
ATOM 1231 C C . GLY A 1 153 ? 3.333 -10.506 10.800 1.00 98.75 153 GLY A C 1
ATOM 1232 O O . GLY A 1 153 ? 2.567 -10.176 11.705 1.00 98.75 153 GLY A O 1
ATOM 1233 N N . ALA A 1 154 ? 4.631 -10.740 11.018 1.00 98.81 154 ALA A N 1
ATOM 1234 C CA . ALA A 1 154 ? 5.236 -10.659 12.348 1.00 98.81 154 ALA A CA 1
ATOM 1235 C C . ALA A 1 154 ? 5.117 -9.250 12.966 1.00 98.81 154 ALA A C 1
ATOM 1237 O O . ALA A 1 154 ? 4.842 -9.109 14.160 1.00 98.81 154 ALA A O 1
ATOM 1238 N N . CYS A 1 155 ? 5.282 -8.201 12.153 1.00 98.88 155 CYS A N 1
ATOM 1239 C CA . CYS A 1 155 ? 5.068 -6.816 12.572 1.00 98.88 155 CYS A CA 1
ATOM 1240 C C . CYS A 1 155 ? 3.615 -6.563 13.002 1.00 98.88 155 CYS A C 1
ATOM 1242 O O . CYS A 1 155 ? 3.377 -6.005 14.074 1.00 98.88 155 CYS A O 1
ATOM 1244 N N . LEU A 1 156 ? 2.641 -7.016 12.208 1.00 98.75 156 LEU A N 1
ATOM 1245 C CA . LEU A 1 156 ? 1.221 -6.874 12.520 1.00 98.75 156 LEU A CA 1
ATOM 1246 C C . LEU A 1 156 ? 0.847 -7.573 13.826 1.00 98.75 156 LEU A C 1
ATOM 1248 O O . LEU A 1 156 ? 0.166 -6.969 14.652 1.00 98.75 156 LEU A O 1
ATOM 1252 N N . ASP A 1 157 ? 1.311 -8.804 14.043 1.00 98.69 157 ASP A N 1
ATOM 1253 C CA . ASP A 1 157 ? 1.051 -9.535 15.286 1.00 98.69 157 ASP A CA 1
ATOM 1254 C C . ASP A 1 157 ? 1.638 -8.795 16.500 1.00 98.69 157 ASP A C 1
ATOM 1256 O O . ASP A 1 157 ? 0.958 -8.618 17.516 1.00 98.69 157 ASP A O 1
ATOM 1260 N N . ARG A 1 158 ? 2.872 -8.285 16.375 1.00 98.69 158 ARG A N 1
ATOM 1261 C CA . ARG A 1 158 ? 3.547 -7.492 17.416 1.00 98.69 158 ARG A CA 1
ATOM 1262 C C . ARG A 1 158 ? 2.781 -6.210 17.745 1.00 98.69 158 ARG A C 1
ATOM 1264 O O . ARG A 1 158 ? 2.537 -5.927 18.920 1.00 98.69 158 ARG A O 1
ATOM 1271 N N . LEU A 1 159 ? 2.403 -5.434 16.730 1.00 98.69 159 LEU A N 1
ATOM 1272 C CA . LEU A 1 159 ? 1.661 -4.186 16.913 1.00 98.69 159 LEU A CA 1
ATOM 1273 C C . LEU A 1 159 ? 0.259 -4.447 17.466 1.00 98.69 159 LEU A C 1
ATOM 1275 O O . LEU A 1 159 ? -0.177 -3.739 18.372 1.00 98.69 159 LEU A O 1
ATOM 1279 N N . ALA A 1 160 ? -0.421 -5.493 16.994 1.00 98.38 160 ALA A N 1
ATOM 1280 C CA . ALA A 1 160 ? -1.757 -5.834 17.461 1.00 98.38 160 ALA A CA 1
ATOM 1281 C C . ALA A 1 160 ? -1.772 -6.252 18.937 1.00 98.38 160 ALA A C 1
ATOM 1283 O O . ALA A 1 160 ? -2.692 -5.882 19.666 1.00 98.38 160 ALA A O 1
ATOM 1284 N N . ALA A 1 161 ? -0.753 -6.994 19.384 1.00 97.94 161 ALA A N 1
ATOM 1285 C CA . ALA A 1 161 ? -0.591 -7.362 20.787 1.00 97.94 161 ALA A CA 1
ATOM 1286 C C . ALA A 1 161 ? -0.277 -6.143 21.668 1.00 97.94 161 ALA A C 1
ATOM 1288 O O . ALA A 1 161 ? -0.840 -5.996 22.751 1.00 97.94 161 ALA A O 1
ATOM 1289 N N . ARG A 1 162 ? 0.600 -5.246 21.197 1.00 98.38 162 ARG A N 1
ATOM 1290 C CA . ARG A 1 162 ? 1.014 -4.048 21.943 1.00 98.38 162 ARG A CA 1
ATOM 1291 C C . ARG A 1 162 ? -0.090 -2.992 22.052 1.00 98.38 162 ARG A C 1
ATOM 1293 O O . ARG A 1 162 ? -0.160 -2.293 23.059 1.00 98.38 162 ARG A O 1
ATOM 1300 N N . HIS A 1 163 ? -0.932 -2.873 21.030 1.00 97.31 163 HIS A N 1
ATOM 1301 C CA . HIS A 1 163 ? -1.951 -1.829 20.901 1.00 97.31 163 HIS A CA 1
ATOM 1302 C C . HIS A 1 163 ? -3.365 -2.421 20.864 1.00 97.31 163 HIS A C 1
ATOM 1304 O O . HIS A 1 163 ? -4.207 -2.033 20.053 1.00 97.31 163 HIS A O 1
ATOM 1310 N N . ALA A 1 164 ? -3.619 -3.391 21.747 1.00 96.44 164 ALA A N 1
ATOM 1311 C CA . ALA A 1 164 ? -4.896 -4.084 21.819 1.00 96.44 164 ALA A CA 1
ATOM 1312 C C . ALA A 1 164 ? -6.075 -3.107 21.996 1.00 96.44 164 ALA A C 1
ATOM 1314 O O . ALA A 1 164 ? -6.063 -2.240 22.871 1.00 96.44 164 ALA A O 1
ATOM 1315 N N . GLY A 1 165 ? -7.098 -3.262 21.156 1.00 95.81 165 GLY A N 1
ATOM 1316 C CA . GLY A 1 165 ? -8.321 -2.463 21.164 1.00 95.81 165 GLY A CA 1
ATOM 1317 C C . GLY A 1 165 ? -8.195 -1.058 20.571 1.00 95.81 165 GLY A C 1
ATOM 1318 O O . GLY A 1 165 ? -9.124 -0.264 20.732 1.00 95.81 165 GLY A O 1
ATOM 1319 N N . GLN A 1 166 ? -7.078 -0.740 19.908 1.00 97.00 166 GLN A N 1
ATOM 1320 C CA . GLN A 1 166 ? -6.809 0.589 19.352 1.00 97.00 166 GLN A CA 1
ATOM 1321 C C . GLN A 1 166 ? -6.813 0.600 17.819 1.00 97.00 166 GLN A C 1
ATOM 1323 O O . GLN A 1 166 ? -6.440 -0.374 17.159 1.00 97.00 166 GLN A O 1
ATOM 1328 N N . ASP A 1 167 ? -7.194 1.747 17.259 1.00 97.94 167 ASP A N 1
ATOM 1329 C CA . ASP A 1 167 ? -7.051 2.051 15.840 1.00 97.94 167 ASP A CA 1
ATOM 1330 C C . ASP A 1 167 ? -5.638 2.586 15.536 1.00 97.94 167 ASP A C 1
ATOM 1332 O O . ASP A 1 167 ? -5.112 3.464 16.227 1.00 97.94 167 ASP A O 1
ATOM 1336 N N . MET A 1 168 ? -5.033 2.073 14.467 1.00 98.62 168 MET A N 1
ATOM 1337 C CA . MET A 1 168 ? -3.709 2.449 13.975 1.00 98.62 168 MET A CA 1
ATOM 1338 C C . MET A 1 168 ? -3.805 2.864 12.508 1.00 98.62 168 MET A C 1
ATOM 1340 O O . MET A 1 168 ? -4.157 2.052 11.652 1.00 98.62 168 MET A O 1
ATOM 1344 N N . VAL A 1 169 ? -3.469 4.114 12.201 1.00 98.88 169 VAL A N 1
ATOM 1345 C CA . VAL A 1 169 ? -3.278 4.594 10.830 1.00 98.88 169 VAL A CA 1
ATOM 1346 C C . VAL A 1 169 ? -1.855 4.284 10.400 1.00 98.88 169 VAL A C 1
ATOM 1348 O O . VAL A 1 169 ? -0.896 4.693 11.047 1.00 98.88 169 VAL A O 1
ATOM 1351 N N . VAL A 1 170 ? -1.716 3.554 9.301 1.00 98.94 170 VAL A N 1
ATOM 1352 C CA . VAL A 1 170 ? -0.435 3.054 8.812 1.00 98.94 170 VAL A CA 1
ATOM 1353 C C . VAL A 1 170 ? -0.234 3.509 7.375 1.00 98.94 170 VAL A C 1
ATOM 1355 O O . VAL A 1 170 ? -0.949 3.059 6.482 1.00 98.94 170 VAL A O 1
ATOM 1358 N N . VAL A 1 171 ? 0.771 4.347 7.118 1.00 98.94 171 VAL A N 1
ATOM 1359 C CA . VAL A 1 171 ? 1.147 4.729 5.749 1.00 98.94 171 VAL A CA 1
ATOM 1360 C C . VAL A 1 171 ? 2.347 3.906 5.282 1.00 98.94 171 VAL A C 1
ATOM 1362 O O . VAL A 1 171 ? 3.445 4.008 5.829 1.00 98.94 171 VAL A O 1
ATOM 1365 N N . SER A 1 172 ? 2.138 3.082 4.258 1.00 98.81 172 SER A N 1
ATOM 1366 C CA . SER A 1 172 ? 3.098 2.084 3.776 1.00 98.81 172 SER A CA 1
ATOM 1367 C C . SER A 1 172 ? 3.055 1.962 2.239 1.00 98.81 172 SER A C 1
ATOM 1369 O O . SER A 1 172 ? 2.748 2.926 1.528 1.00 98.81 172 SER A O 1
ATOM 1371 N N . HIS A 1 173 ? 3.420 0.800 1.701 1.00 98.81 173 HIS A N 1
ATOM 1372 C CA . HIS A 1 173 ? 3.683 0.556 0.285 1.00 98.81 173 HIS A CA 1
ATOM 1373 C C . HIS A 1 173 ? 2.849 -0.595 -0.270 1.00 98.81 173 HIS A C 1
ATOM 1375 O O . HIS A 1 173 ? 2.175 -1.315 0.464 1.00 98.81 173 HIS A O 1
ATOM 1381 N N . GLY A 1 174 ? 2.882 -0.765 -1.591 1.00 98.25 174 GLY A N 1
ATOM 1382 C CA . GLY A 1 174 ? 2.039 -1.746 -2.265 1.00 98.25 174 GLY A CA 1
ATOM 1383 C C . GLY A 1 174 ? 2.382 -3.186 -1.882 1.00 98.25 174 GLY A C 1
ATOM 1384 O O . GLY A 1 174 ? 1.466 -3.969 -1.637 1.00 98.25 174 GLY A O 1
ATOM 1385 N N . GLY A 1 175 ? 3.668 -3.550 -1.832 1.00 97.94 175 GLY A N 1
ATOM 1386 C CA . GLY A 1 175 ? 4.089 -4.898 -1.435 1.00 97.94 175 GLY A CA 1
ATOM 1387 C C . GLY A 1 175 ? 3.792 -5.170 0.036 1.00 97.94 175 GLY A C 1
ATOM 1388 O O . GLY A 1 175 ? 3.165 -6.174 0.366 1.00 97.94 175 GLY A O 1
ATOM 1389 N N . ALA A 1 176 ? 4.121 -4.226 0.919 1.00 98.75 176 ALA A N 1
ATOM 1390 C CA . ALA A 1 176 ? 3.853 -4.362 2.350 1.00 98.75 176 ALA A CA 1
ATOM 1391 C C . ALA A 1 176 ? 2.353 -4.522 2.672 1.00 98.75 176 ALA A C 1
ATOM 1393 O O . ALA A 1 176 ? 1.980 -5.411 3.434 1.00 98.75 176 ALA A O 1
ATOM 1394 N N . ILE A 1 177 ? 1.467 -3.737 2.044 1.00 98.88 177 ILE A N 1
ATOM 1395 C CA . ILE A 1 177 ? 0.013 -3.870 2.252 1.00 98.88 177 ILE A CA 1
ATOM 1396 C C . ILE A 1 177 ? -0.500 -5.219 1.730 1.00 98.88 177 ILE A C 1
ATOM 1398 O O . ILE A 1 177 ? -1.332 -5.847 2.381 1.00 98.88 177 ILE A O 1
ATOM 1402 N N . ARG A 1 178 ? 0.022 -5.728 0.607 1.00 98.75 178 ARG A N 1
ATOM 1403 C CA . ARG A 1 178 ? -0.293 -7.099 0.164 1.00 98.75 178 ARG A CA 1
ATOM 1404 C C . ARG A 1 178 ? 0.190 -8.145 1.160 1.00 98.75 178 ARG A C 1
ATOM 1406 O O . ARG A 1 178 ? -0.541 -9.093 1.421 1.00 98.75 178 ARG A O 1
ATOM 1413 N N . GLY A 1 179 ? 1.366 -7.946 1.754 1.00 98.75 179 GLY A N 1
ATOM 1414 C CA . GLY A 1 179 ? 1.876 -8.775 2.845 1.00 98.75 179 GLY A CA 1
ATOM 1415 C C . GLY A 1 179 ? 0.927 -8.812 4.044 1.00 98.75 179 GLY A C 1
ATOM 1416 O O . GLY A 1 179 ? 0.609 -9.888 4.544 1.00 98.75 179 GLY A O 1
ATOM 1417 N N . ALA A 1 180 ? 0.393 -7.653 4.432 1.00 98.88 180 ALA A N 1
ATOM 1418 C CA . ALA A 1 180 ? -0.606 -7.536 5.491 1.00 98.88 180 ALA A CA 1
ATOM 1419 C C . ALA A 1 180 ? -1.904 -8.301 5.171 1.00 98.88 180 ALA A C 1
ATOM 1421 O O . ALA A 1 180 ? -2.416 -9.039 6.013 1.00 98.88 180 ALA A O 1
ATOM 1422 N N . LEU A 1 181 ? -2.419 -8.169 3.944 1.00 98.88 181 LEU A N 1
ATOM 1423 C CA . LEU A 1 181 ? -3.612 -8.895 3.492 1.00 98.88 181 LEU A CA 1
ATOM 1424 C C . LEU A 1 181 ? -3.369 -10.410 3.420 1.00 98.88 181 LEU A C 1
ATOM 1426 O O . LEU A 1 181 ? -4.241 -11.189 3.806 1.00 98.88 181 LEU A O 1
ATOM 1430 N N . ALA A 1 182 ? -2.181 -10.826 2.970 1.00 98.75 182 ALA A N 1
ATOM 1431 C CA . ALA A 1 182 ? -1.782 -12.228 2.918 1.00 98.75 182 ALA A CA 1
ATOM 1432 C C . ALA A 1 182 ? -1.785 -12.864 4.312 1.00 98.75 182 ALA A C 1
ATOM 1434 O O . ALA A 1 182 ? -2.354 -13.940 4.494 1.00 98.75 182 ALA A O 1
ATOM 1435 N N . HIS A 1 183 ? -1.206 -12.164 5.295 1.00 98.62 183 HIS A N 1
ATOM 1436 C CA . HIS A 1 183 ? -1.193 -12.576 6.700 1.00 98.62 183 HIS A CA 1
ATOM 1437 C C . HIS A 1 183 ? -2.609 -12.717 7.257 1.00 98.62 183 HIS A C 1
ATOM 1439 O O . HIS A 1 183 ? -2.966 -13.766 7.791 1.00 98.62 183 HIS A O 1
ATOM 1445 N N . ALA A 1 184 ? -3.447 -11.695 7.055 1.00 98.31 184 ALA A N 1
ATOM 1446 C CA . ALA A 1 184 ? -4.816 -11.682 7.558 1.00 98.31 184 ALA A CA 1
ATOM 1447 C C . ALA A 1 184 ? -5.678 -12.823 6.981 1.00 98.31 184 ALA A C 1
ATOM 1449 O O . ALA A 1 184 ? -6.462 -13.431 7.709 1.00 98.31 184 ALA A O 1
ATOM 1450 N N . LEU A 1 185 ? -5.526 -13.136 5.689 1.00 98.31 185 LEU A N 1
ATOM 1451 C CA . LEU A 1 185 ? -6.279 -14.205 5.018 1.00 98.31 185 LEU A CA 1
ATOM 1452 C C . LEU A 1 185 ? -5.632 -15.587 5.113 1.00 98.31 185 LEU A C 1
ATOM 1454 O O . LEU A 1 185 ? -6.267 -16.573 4.742 1.00 98.31 185 LEU A O 1
ATOM 1458 N N . ARG A 1 186 ? -4.382 -15.672 5.583 1.00 97.56 186 ARG A N 1
ATOM 1459 C CA . ARG A 1 186 ? -3.570 -16.898 5.579 1.00 97.56 186 ARG A CA 1
ATOM 1460 C C . ARG A 1 186 ? -3.427 -17.511 4.179 1.00 97.56 186 ARG A C 1
ATOM 1462 O O . ARG A 1 186 ? -3.509 -18.727 4.015 1.00 97.56 186 ARG A O 1
ATOM 1469 N N . ILE A 1 187 ? -3.214 -16.662 3.174 1.00 98.50 187 ILE A N 1
ATOM 1470 C CA . ILE A 1 187 ? -2.998 -17.069 1.777 1.00 98.50 187 ILE A CA 1
ATOM 1471 C C . ILE A 1 187 ? -1.521 -16.981 1.396 1.00 98.50 187 ILE A C 1
ATOM 1473 O O . ILE A 1 187 ? -0.738 -16.265 2.018 1.00 98.50 187 ILE A O 1
ATOM 1477 N N . HIS A 1 188 ? -1.147 -17.695 0.336 1.00 98.19 188 HIS A N 1
ATOM 1478 C CA . HIS A 1 188 ? 0.199 -17.620 -0.217 1.00 98.19 188 HIS A CA 1
ATOM 1479 C C . HIS A 1 188 ? 0.482 -16.238 -0.834 1.00 98.19 188 HIS A C 1
ATOM 1481 O O . HIS A 1 188 ? -0.424 -15.570 -1.343 1.00 98.19 188 HIS A O 1
ATOM 1487 N N . ALA A 1 189 ? 1.756 -15.834 -0.837 1.00 97.44 189 ALA A N 1
ATOM 1488 C CA . ALA A 1 189 ? 2.208 -14.555 -1.384 1.00 97.44 189 ALA A CA 1
ATOM 1489 C C . ALA A 1 189 ? 1.799 -14.358 -2.856 1.00 97.44 189 ALA A C 1
ATOM 1491 O O . ALA A 1 189 ? 1.426 -13.257 -3.246 1.00 97.44 189 ALA A O 1
ATOM 1492 N N . ASP A 1 190 ? 1.793 -15.433 -3.648 1.00 96.94 190 ASP A N 1
ATOM 1493 C CA . ASP A 1 190 ? 1.349 -15.417 -5.050 1.00 96.94 190 ASP A CA 1
ATOM 1494 C C . ASP A 1 190 ? -0.125 -15.001 -5.197 1.00 96.94 190 ASP A C 1
ATOM 1496 O O . ASP A 1 190 ? -0.462 -14.083 -5.944 1.00 96.94 190 ASP A O 1
ATOM 1500 N N . THR A 1 191 ? -1.011 -15.564 -4.372 1.00 98.06 191 THR A N 1
ATOM 1501 C CA . THR A 1 191 ? -2.420 -15.152 -4.333 1.00 98.06 191 THR A CA 1
ATOM 1502 C C . THR A 1 191 ? -2.554 -13.684 -3.923 1.00 98.06 191 THR A C 1
ATOM 1504 O O . THR A 1 191 ? -3.358 -12.953 -4.494 1.00 98.06 191 THR A O 1
ATOM 1507 N N . ALA A 1 192 ? -1.730 -13.208 -2.987 1.00 97.50 192 ALA A N 1
ATOM 1508 C CA . ALA A 1 192 ? -1.773 -11.818 -2.540 1.00 97.50 192 ALA A CA 1
ATOM 1509 C C . ALA A 1 192 ? -1.358 -10.802 -3.624 1.00 97.50 192 ALA A C 1
ATOM 1511 O O . ALA A 1 192 ? -1.814 -9.656 -3.590 1.00 97.50 192 ALA A O 1
ATOM 1512 N N . LEU A 1 193 ? -0.555 -11.202 -4.618 1.00 97.06 193 LEU A N 1
ATOM 1513 C CA . LEU A 1 193 ? -0.196 -10.346 -5.758 1.00 97.06 193 LEU A CA 1
ATOM 1514 C C . LEU A 1 193 ? -1.397 -9.987 -6.651 1.00 97.06 193 LEU A C 1
ATOM 1516 O O . LEU A 1 193 ? -1.304 -9.044 -7.436 1.00 97.06 193 LEU A O 1
ATOM 1520 N N . HIS A 1 194 ? -2.534 -10.671 -6.503 1.00 97.44 194 HIS A N 1
ATOM 1521 C CA . HIS A 1 194 ? -3.776 -10.354 -7.213 1.00 97.44 194 HIS A CA 1
ATOM 1522 C C . HIS A 1 194 ? -4.504 -9.126 -6.646 1.00 97.44 194 HIS A C 1
ATOM 1524 O O . HIS A 1 194 ? -5.359 -8.552 -7.321 1.00 97.44 194 HIS A O 1
ATOM 1530 N N . PHE A 1 195 ? -4.176 -8.679 -5.429 1.00 97.94 195 PHE A N 1
ATOM 1531 C CA . PHE A 1 195 ? -4.760 -7.453 -4.894 1.00 97.94 195 PHE A CA 1
ATOM 1532 C C . PHE A 1 195 ? -4.213 -6.229 -5.630 1.00 97.94 195 PHE A C 1
ATOM 1534 O O . PHE A 1 195 ? -3.000 -6.021 -5.718 1.00 97.94 195 PHE A O 1
ATOM 1541 N N . SER A 1 196 ? -5.102 -5.363 -6.111 1.00 97.00 196 SER A N 1
ATOM 1542 C CA . SER A 1 196 ? -4.726 -4.005 -6.501 1.00 97.00 196 SER A CA 1
ATOM 1543 C C . SER A 1 196 ? -4.632 -3.138 -5.251 1.00 97.00 196 SER A C 1
ATOM 1545 O O . SER A 1 196 ? -5.563 -3.128 -4.458 1.00 97.00 196 SER A O 1
ATOM 1547 N N . ILE A 1 197 ? -3.525 -2.414 -5.083 1.00 98.25 197 ILE A N 1
ATOM 1548 C CA . ILE A 1 197 ? -3.336 -1.435 -4.005 1.00 98.25 197 ILE A CA 1
ATOM 1549 C C . ILE A 1 197 ? -2.873 -0.134 -4.652 1.00 98.25 197 ILE A C 1
ATOM 1551 O O . ILE A 1 197 ? -1.703 0.005 -5.018 1.00 98.25 197 ILE A O 1
ATOM 1555 N N . GLN A 1 198 ? -3.782 0.808 -4.860 1.00 98.44 198 GLN A N 1
ATOM 1556 C CA . GLN A 1 198 ? -3.509 2.072 -5.541 1.00 98.44 198 GLN A CA 1
ATOM 1557 C C . GLN A 1 198 ? -2.907 3.095 -4.572 1.00 98.44 198 GLN A C 1
ATOM 1559 O O . GLN A 1 198 ? -3.081 3.007 -3.360 1.00 98.44 198 GLN A O 1
ATOM 1564 N N . ASN A 1 199 ? -2.147 4.067 -5.083 1.00 98.50 199 ASN A N 1
ATOM 1565 C CA . ASN A 1 199 ? -1.658 5.167 -4.247 1.00 98.50 199 ASN A CA 1
ATOM 1566 C C . ASN A 1 199 ? -2.849 5.880 -3.584 1.00 98.50 199 ASN A C 1
ATOM 1568 O O . ASN A 1 199 ? -3.871 6.090 -4.234 1.00 98.50 199 ASN A O 1
ATOM 1572 N N . LEU A 1 200 ? -2.715 6.227 -2.301 1.00 98.62 200 LEU A N 1
ATOM 1573 C CA . LEU A 1 200 ? -3.770 6.811 -1.457 1.00 98.62 200 LEU A CA 1
ATOM 1574 C C . LEU A 1 200 ? -4.991 5.920 -1.191 1.00 98.62 200 LEU A C 1
ATOM 1576 O O . LEU A 1 200 ? -5.914 6.366 -0.513 1.00 98.62 200 LEU A O 1
ATOM 1580 N N . SER A 1 201 ? -5.013 4.673 -1.670 1.00 98.69 201 SER A N 1
ATOM 1581 C CA . SER A 1 201 ? -6.084 3.742 -1.318 1.00 98.69 201 SER A CA 1
ATOM 1582 C C . SER A 1 201 ? -5.996 3.342 0.152 1.00 98.69 201 SER A C 1
ATOM 1584 O O . SER A 1 201 ? -4.889 3.135 0.661 1.00 98.69 201 SER A O 1
ATOM 1586 N N . LEU A 1 202 ? -7.150 3.153 0.782 1.00 98.75 202 LEU A N 1
ATOM 1587 C CA . LEU A 1 202 ? -7.304 2.656 2.140 1.00 98.75 202 LEU A CA 1
ATOM 1588 C C . LEU A 1 202 ? -7.685 1.169 2.128 1.00 98.75 202 LEU A C 1
ATOM 1590 O O . LEU A 1 202 ? -8.602 0.748 1.429 1.00 98.75 202 LEU A O 1
ATOM 1594 N N . SER A 1 203 ? -7.005 0.369 2.939 1.00 98.81 203 SER A N 1
ATOM 1595 C CA . SER A 1 203 ? -7.421 -0.990 3.294 1.00 98.81 203 SER A CA 1
ATOM 1596 C C . SER A 1 203 ? -7.534 -1.090 4.809 1.00 98.81 203 SER A C 1
ATOM 1598 O O . SER A 1 203 ? -6.735 -0.495 5.529 1.00 98.81 203 SER A O 1
ATOM 1600 N N . ILE A 1 204 ? -8.525 -1.822 5.305 1.00 98.44 204 ILE A N 1
ATOM 1601 C CA . ILE A 1 204 ? -8.774 -1.946 6.741 1.00 98.44 204 ILE A CA 1
ATOM 1602 C C . ILE A 1 204 ? -8.749 -3.420 7.113 1.00 98.44 204 ILE A C 1
ATOM 1604 O O . ILE A 1 204 ? -9.526 -4.214 6.574 1.00 98.44 204 ILE A O 1
ATOM 1608 N N . ILE A 1 205 ? -7.883 -3.759 8.066 1.00 98.25 205 ILE A N 1
ATOM 1609 C CA . ILE A 1 205 ? -7.827 -5.084 8.682 1.00 98.25 205 ILE A CA 1
ATOM 1610 C C . ILE A 1 205 ? -8.010 -4.969 10.192 1.00 98.25 205 ILE A C 1
ATOM 1612 O O . ILE A 1 205 ? -7.558 -4.016 10.824 1.00 98.25 205 ILE A O 1
ATOM 1616 N N . GLU A 1 206 ? -8.676 -5.951 10.773 1.00 97.50 206 GLU A N 1
ATOM 1617 C CA . GLU A 1 206 ? -8.971 -6.024 12.196 1.00 97.50 206 GLU A CA 1
ATOM 1618 C C . GLU A 1 206 ? -8.372 -7.288 12.794 1.00 97.50 206 GLU A C 1
ATOM 1620 O O . GLU A 1 206 ? -8.425 -8.360 12.187 1.00 97.50 206 GLU A O 1
ATOM 1625 N N . ARG A 1 207 ? -7.860 -7.163 14.016 1.00 96.38 207 ARG A N 1
ATOM 1626 C CA . ARG A 1 207 ? -7.504 -8.287 14.873 1.00 96.38 207 ARG A CA 1
ATOM 1627 C C . ARG A 1 207 ? -8.555 -8.410 15.975 1.00 96.38 207 ARG A C 1
ATOM 1629 O O . ARG A 1 207 ? -8.603 -7.605 16.902 1.00 96.38 207 ARG A O 1
ATOM 1636 N N . LEU A 1 208 ? -9.389 -9.436 15.848 1.00 92.56 208 LEU A N 1
ATOM 1637 C CA . LEU A 1 208 ? -10.373 -9.882 16.841 1.00 92.56 208 LEU A CA 1
ATOM 1638 C C . LEU A 1 208 ? -9.775 -11.024 17.669 1.00 92.56 208 LEU A C 1
ATOM 1640 O O . LEU A 1 208 ? -8.757 -11.553 17.245 1.00 92.56 208 LEU A O 1
ATOM 1644 N N . PRO A 1 209 ? -10.358 -11.470 18.791 1.00 88.38 209 PRO A N 1
ATOM 1645 C CA . PRO A 1 209 ? -9.875 -12.661 19.497 1.00 88.38 209 PRO A CA 1
ATOM 1646 C C . PRO A 1 209 ? -9.795 -13.909 18.598 1.00 88.38 209 PRO A C 1
ATOM 1648 O O . PRO A 1 209 ? -8.794 -14.629 18.618 1.00 88.38 209 PRO A O 1
ATOM 1651 N N . GLU A 1 210 ? -10.793 -14.110 17.736 1.00 89.19 210 GLU A N 1
ATOM 1652 C CA . GLU A 1 210 ? -10.974 -15.302 16.895 1.00 89.19 210 GLU A CA 1
ATOM 1653 C C . GLU A 1 210 ? -9.989 -15.369 15.723 1.00 89.19 210 GLU A C 1
ATOM 1655 O O . GLU A 1 210 ? -9.686 -16.451 15.223 1.00 89.19 210 GLU A O 1
ATOM 1660 N N . GLY A 1 211 ? -9.484 -14.222 15.271 1.00 93.06 211 GLY A N 1
ATOM 1661 C CA . GLY A 1 211 ? -8.598 -14.167 14.116 1.00 93.06 211 GLY A CA 1
ATOM 1662 C C . GLY A 1 211 ? -8.444 -12.772 13.534 1.00 93.06 211 GLY A C 1
ATOM 1663 O O . GLY A 1 211 ? -8.765 -11.762 14.165 1.00 93.06 211 GLY A O 1
ATOM 1664 N N . TRP A 1 212 ? -7.930 -12.745 12.312 1.00 97.00 212 TRP A N 1
ATOM 1665 C CA . TRP A 1 212 ? -7.866 -11.554 11.482 1.00 97.00 212 TRP A CA 1
ATOM 1666 C C . TRP A 1 212 ? -9.111 -11.457 10.599 1.00 97.00 212 TRP A C 1
ATOM 1668 O O . TRP A 1 212 ? -9.633 -12.468 10.128 1.00 97.00 212 TRP A O 1
ATOM 1678 N N . ARG A 1 213 ? -9.582 -10.234 10.362 1.00 94.81 213 ARG A N 1
ATOM 1679 C CA . ARG A 1 213 ? -10.714 -9.933 9.481 1.00 94.81 213 ARG A CA 1
ATOM 1680 C C . ARG A 1 213 ? -10.348 -8.796 8.538 1.00 94.81 213 ARG A C 1
A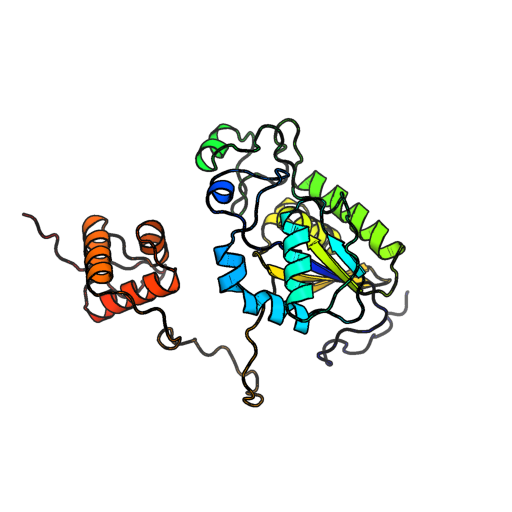TOM 1682 O O . ARG A 1 213 ? -9.788 -7.793 8.966 1.00 94.81 213 ARG A O 1
ATOM 1689 N N . ILE A 1 214 ? -10.700 -8.934 7.263 1.00 96.62 214 ILE A N 1
ATOM 1690 C CA . ILE A 1 214 ? -10.622 -7.843 6.287 1.00 96.62 214 ILE A CA 1
ATOM 1691 C C . ILE A 1 214 ? -11.967 -7.125 6.257 1.00 96.62 214 ILE A C 1
ATOM 1693 O O . ILE A 1 214 ? -13.005 -7.760 6.090 1.00 96.62 214 ILE A O 1
ATOM 1697 N N . VAL A 1 215 ? -11.935 -5.803 6.402 1.00 94.94 215 VAL A N 1
ATOM 1698 C CA . VAL A 1 215 ? -13.124 -4.940 6.347 1.00 94.94 215 VAL A CA 1
ATOM 1699 C C . VAL A 1 215 ? -13.265 -4.301 4.969 1.00 94.94 215 VAL A C 1
ATOM 1701 O O . VAL A 1 215 ? -14.353 -4.271 4.407 1.00 94.94 215 VAL A O 1
ATOM 1704 N N . THR A 1 216 ? -12.168 -3.786 4.415 1.00 95.38 216 THR A N 1
ATOM 1705 C CA . THR A 1 216 ? -12.141 -3.186 3.075 1.00 95.38 216 THR A CA 1
ATOM 1706 C C . THR A 1 216 ? -10.752 -3.328 2.469 1.00 95.38 216 THR A C 1
ATOM 1708 O O . THR A 1 216 ? -9.755 -3.383 3.196 1.00 95.38 216 THR A O 1
ATOM 1711 N N . VAL A 1 217 ? -10.682 -3.372 1.141 1.00 98.31 217 VAL A N 1
ATOM 1712 C CA . VAL A 1 217 ? -9.431 -3.435 0.382 1.00 98.31 217 VAL A CA 1
ATOM 1713 C C . VAL A 1 217 ? -9.493 -2.406 -0.735 1.00 98.31 217 VAL A C 1
ATOM 1715 O O . VAL A 1 217 ? -10.444 -2.400 -1.513 1.00 98.31 217 VAL A O 1
ATOM 1718 N N . ASN A 1 218 ? -8.451 -1.580 -0.838 1.00 97.94 218 ASN A N 1
ATOM 1719 C CA . ASN A 1 218 ? -8.265 -0.624 -1.932 1.00 97.94 218 ASN A CA 1
ATOM 1720 C C . ASN A 1 218 ? -9.430 0.381 -2.110 1.00 97.94 218 ASN A C 1
ATOM 1722 O O . ASN A 1 218 ? -9.797 0.734 -3.229 1.00 97.94 218 ASN A O 1
ATOM 1726 N N . GLU A 1 219 ? -10.009 0.862 -1.006 1.00 97.44 219 GLU A N 1
ATOM 1727 C CA . GLU A 1 219 ? -11.009 1.935 -1.006 1.00 97.44 219 GLU A CA 1
ATOM 1728 C C . GLU A 1 219 ? -10.337 3.251 -1.426 1.00 97.44 219 GLU A C 1
ATOM 1730 O O . GLU A 1 219 ? -9.470 3.774 -0.721 1.00 97.44 219 GLU A O 1
ATOM 1735 N N . LEU A 1 220 ? -10.709 3.792 -2.589 1.00 96.69 220 LEU A N 1
ATOM 1736 C CA . LEU A 1 220 ? -10.206 5.091 -3.031 1.00 96.69 220 LEU A CA 1
ATOM 1737 C C . LEU A 1 220 ? -10.908 6.235 -2.281 1.00 96.69 220 LEU A C 1
ATOM 1739 O O . LEU A 1 220 ? -12.117 6.153 -2.040 1.00 96.69 220 LEU A O 1
ATOM 1743 N N . PRO A 1 221 ? -10.183 7.323 -1.955 1.00 95.00 221 PRO A N 1
ATOM 1744 C CA . PRO A 1 221 ? -10.771 8.505 -1.341 1.00 95.00 221 PRO A CA 1
ATOM 1745 C C . PRO A 1 221 ? -11.943 9.040 -2.166 1.00 95.00 221 PRO A C 1
ATOM 1747 O O . PRO A 1 221 ? -11.812 9.288 -3.364 1.00 95.00 221 PRO A O 1
ATOM 1750 N N . GLN A 1 222 ? -13.087 9.224 -1.511 1.00 88.44 222 GLN A N 1
ATOM 1751 C CA . GLN A 1 222 ? -14.299 9.738 -2.142 1.00 88.44 222 GLN A CA 1
ATOM 1752 C C . GLN A 1 222 ? -14.351 11.266 -2.034 1.00 88.44 222 GLN A C 1
ATOM 1754 O O . GLN A 1 222 ? -14.063 11.805 -0.955 1.00 88.44 222 GLN A O 1
ATOM 1759 N N . PRO A 1 223 ? -14.744 11.984 -3.102 1.00 85.19 223 PRO A N 1
ATOM 1760 C CA . PRO A 1 223 ? -14.915 13.427 -3.037 1.00 85.19 223 PRO A CA 1
ATOM 1761 C C . PRO A 1 223 ? -15.952 13.793 -1.968 1.00 85.19 223 PRO A C 1
ATOM 1763 O O . PRO A 1 223 ? -16.846 13.011 -1.627 1.00 85.19 223 PRO A O 1
ATOM 1766 N N . ALA A 1 224 ? -15.827 14.989 -1.396 1.00 75.88 224 ALA A N 1
ATOM 1767 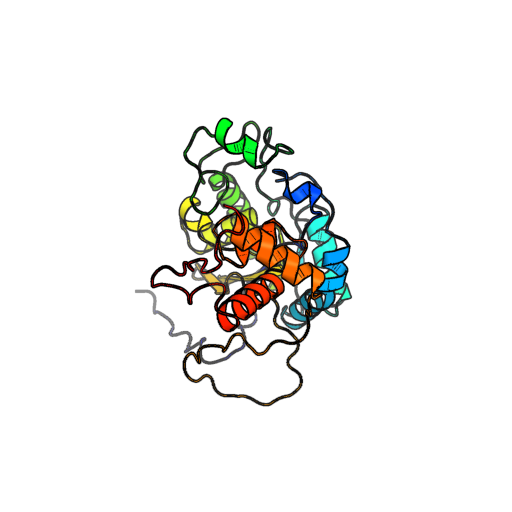C CA . ALA A 1 224 ? -16.851 15.495 -0.496 1.00 75.88 224 ALA A CA 1
ATOM 1768 C C . ALA A 1 224 ? -18.144 15.692 -1.300 1.00 75.88 224 ALA A C 1
ATOM 1770 O O . ALA A 1 224 ? -18.226 16.584 -2.139 1.00 75.88 224 ALA A O 1
ATOM 1771 N N . MET A 1 225 ? -19.145 14.844 -1.061 1.00 61.00 225 MET A N 1
ATOM 1772 C CA . MET A 1 225 ? -20.480 15.043 -1.616 1.00 61.00 225 MET A CA 1
ATOM 1773 C C . MET A 1 225 ? -21.008 16.380 -1.087 1.00 61.00 225 MET A C 1
ATOM 1775 O O . MET A 1 225 ? -21.211 16.537 0.121 1.00 61.00 225 MET A O 1
ATOM 1779 N N . GLY A 1 226 ? -21.228 17.350 -1.977 1.00 47.47 226 GLY A N 1
ATOM 1780 C CA . GLY A 1 226 ? -22.087 18.488 -1.664 1.00 47.47 226 GLY A CA 1
ATOM 1781 C C . GLY A 1 226 ? -23.433 17.947 -1.182 1.00 47.47 226 GLY A C 1
ATOM 1782 O O . GLY A 1 226 ? -23.916 16.956 -1.727 1.00 47.47 226 GLY A O 1
ATOM 1783 N N . ARG A 1 227 ? -24.005 18.539 -0.126 1.00 38.50 227 ARG A N 1
ATOM 1784 C CA . ARG A 1 227 ? -25.282 18.130 0.486 1.00 38.50 227 ARG A CA 1
ATOM 1785 C C . ARG A 1 227 ? -26.363 17.894 -0.579 1.00 38.50 227 ARG A C 1
ATOM 1787 O O . ARG A 1 227 ? -27.084 18.811 -0.947 1.00 38.50 227 ARG A O 1
ATOM 1794 N N . THR A 1 228 ? -26.515 16.656 -1.021 1.00 36.81 228 THR A N 1
ATOM 1795 C CA . THR A 1 228 ? -27.680 16.154 -1.743 1.00 36.81 228 THR A CA 1
ATOM 1796 C C . THR A 1 228 ? -28.034 14.832 -1.069 1.00 36.81 228 THR A C 1
ATOM 1798 O O . THR A 1 228 ? -27.158 14.026 -0.764 1.00 36.81 228 THR A O 1
ATOM 1801 N N . GLY A 1 229 ? -29.295 14.713 -0.649 1.00 31.75 229 GLY A N 1
ATOM 1802 C CA . GLY A 1 229 ? -29.774 13.673 0.265 1.00 31.75 229 GLY A CA 1
ATOM 1803 C C . GLY A 1 229 ? -29.647 12.241 -0.274 1.00 31.75 229 GLY A C 1
ATOM 1804 O O . GLY A 1 229 ? -29.213 12.027 -1.406 1.00 31.75 229 GLY A O 1
ATOM 1805 N N . PRO A 1 230 ? -30.027 11.238 0.533 1.00 34.38 230 PRO A N 1
ATOM 1806 C CA . PRO A 1 230 ? -29.758 9.841 0.229 1.00 34.38 230 PRO A CA 1
ATOM 1807 C C . PRO A 1 230 ? -30.573 9.391 -0.988 1.00 34.38 230 PRO A C 1
ATOM 1809 O O . PRO A 1 230 ? -31.791 9.244 -0.911 1.00 34.38 230 PRO A O 1
ATOM 1812 N N . ARG A 1 231 ? -29.902 9.120 -2.111 1.00 32.81 231 ARG A N 1
ATOM 1813 C CA . ARG A 1 231 ? -30.450 8.204 -3.113 1.00 32.81 231 ARG A CA 1
ATOM 1814 C C . ARG A 1 231 ? -30.141 6.787 -2.652 1.00 32.81 231 ARG A C 1
ATOM 1816 O O . ARG A 1 231 ? -28.982 6.416 -2.486 1.00 32.81 231 ARG A O 1
ATOM 1823 N N . ALA A 1 232 ? -31.208 6.042 -2.389 1.00 29.12 232 ALA A N 1
ATOM 1824 C CA . ALA A 1 232 ? -31.176 4.625 -2.085 1.00 29.12 232 ALA A CA 1
ATOM 1825 C C . ALA A 1 232 ? -30.354 3.860 -3.132 1.00 29.12 232 ALA A C 1
ATOM 1827 O O . ALA A 1 232 ? -30.400 4.159 -4.325 1.00 29.12 232 ALA A O 1
ATOM 1828 N N . ILE A 1 233 ? -29.615 2.859 -2.660 1.00 35.31 233 ILE A N 1
ATOM 1829 C CA . ILE A 1 233 ? -28.899 1.906 -3.500 1.00 35.31 233 ILE A CA 1
ATOM 1830 C C . ILE A 1 233 ? -29.953 1.079 -4.242 1.00 35.31 233 ILE A C 1
ATOM 1832 O O . ILE A 1 233 ? -30.569 0.184 -3.670 1.00 35.31 233 ILE A O 1
ATOM 1836 N N . THR A 1 234 ? -30.162 1.371 -5.521 1.00 27.45 234 THR A N 1
ATOM 1837 C CA . THR A 1 234 ? -30.857 0.475 -6.446 1.00 27.45 234 THR A CA 1
ATOM 1838 C C . THR A 1 234 ? -29.922 0.166 -7.603 1.00 27.45 234 THR A C 1
ATOM 1840 O O . THR A 1 234 ? -29.499 1.083 -8.297 1.00 27.45 234 THR A O 1
ATOM 1843 N N . HIS A 1 235 ? -29.587 -1.123 -7.733 1.00 27.61 235 HIS A N 1
ATOM 1844 C CA . HIS A 1 235 ? -29.104 -1.837 -8.918 1.00 27.61 235 HIS A CA 1
ATOM 1845 C C . HIS A 1 235 ? -28.365 -0.999 -9.967 1.00 27.61 235 HIS A C 1
ATOM 1847 O O . HIS A 1 235 ? -28.995 -0.264 -10.718 1.00 27.61 235 HIS A O 1
ATOM 1853 N N . ALA A 1 236 ? -27.040 -1.197 -10.021 1.00 38.34 236 ALA A N 1
ATOM 1854 C CA . ALA A 1 236 ? -26.129 -0.912 -11.132 1.00 38.34 236 ALA A CA 1
ATOM 1855 C C . ALA A 1 236 ? -26.785 -0.226 -12.345 1.00 38.34 236 ALA A C 1
ATOM 1857 O O . ALA A 1 236 ? -27.108 -0.866 -13.345 1.00 38.34 236 ALA A O 1
ATOM 1858 N N . ALA A 1 237 ? -26.965 1.090 -12.250 1.00 26.69 237 ALA A N 1
ATOM 1859 C CA . ALA A 1 237 ? -27.202 1.905 -13.423 1.00 26.69 237 ALA A CA 1
ATOM 1860 C C . ALA A 1 237 ? -25.857 2.044 -14.138 1.00 26.69 237 ALA A C 1
ATOM 1862 O O . ALA A 1 237 ? -24.875 2.503 -13.551 1.00 26.69 237 ALA A O 1
ATOM 1863 N N . VAL A 1 238 ? -25.822 1.590 -15.388 1.00 32.56 238 VAL A N 1
ATOM 1864 C CA . VAL A 1 238 ? -24.759 1.870 -16.351 1.00 32.56 238 VAL A CA 1
ATOM 1865 C C . VAL A 1 238 ? -24.490 3.372 -16.303 1.00 32.56 238 VAL A C 1
ATOM 1867 O O . VAL A 1 238 ? -25.364 4.169 -16.636 1.00 32.56 238 VAL A O 1
ATOM 1870 N N . ILE A 1 239 ? -23.315 3.756 -15.803 1.00 33.56 239 ILE A N 1
ATOM 1871 C CA . ILE A 1 239 ? -22.884 5.151 -15.806 1.00 33.56 239 ILE A CA 1
ATOM 1872 C C . ILE A 1 239 ? -22.640 5.519 -17.268 1.00 33.56 239 ILE A C 1
ATOM 1874 O O . ILE A 1 239 ? -21.736 4.976 -17.904 1.00 33.56 239 ILE A O 1
ATOM 1878 N N . ASP A 1 240 ? -23.490 6.400 -17.787 1.00 32.69 240 ASP A N 1
ATOM 1879 C CA . ASP A 1 240 ? -23.338 7.041 -19.087 1.00 32.69 240 ASP A CA 1
ATOM 1880 C C . ASP A 1 240 ? -22.031 7.863 -19.078 1.00 32.69 240 ASP A C 1
ATOM 1882 O O . ASP A 1 240 ? -21.873 8.746 -18.228 1.00 32.69 240 ASP A O 1
ATOM 1886 N N . PRO A 1 241 ? -21.051 7.554 -19.947 1.00 38.50 241 PRO A N 1
ATOM 1887 C CA . PRO A 1 241 ? -19.734 8.187 -19.933 1.00 38.50 241 PRO A CA 1
ATOM 1888 C C . PRO A 1 241 ? -19.728 9.670 -20.347 1.00 38.50 241 PRO A C 1
ATOM 1890 O O . PRO A 1 241 ? -18.651 10.263 -20.389 1.00 38.50 241 PRO A O 1
ATOM 1893 N N . ASP A 1 242 ? -20.879 10.283 -20.642 1.00 38.44 242 ASP A N 1
ATOM 1894 C CA . ASP A 1 242 ? -20.954 11.670 -21.126 1.00 38.44 242 ASP A CA 1
ATOM 1895 C C . ASP A 1 242 ? -21.123 12.744 -20.029 1.00 38.44 242 ASP A C 1
ATOM 1897 O O . ASP A 1 242 ? -21.266 13.921 -20.350 1.00 38.44 242 ASP A O 1
ATOM 1901 N N . GLN A 1 243 ? -21.080 12.407 -18.729 1.00 40.12 243 GLN A N 1
ATOM 1902 C CA . GLN A 1 243 ? -21.254 13.412 -17.660 1.00 40.12 243 GLN A CA 1
ATOM 1903 C C . GLN A 1 243 ? -20.189 13.375 -16.552 1.00 40.12 243 GLN A C 1
ATOM 1905 O O . GLN A 1 243 ? -20.452 12.977 -15.420 1.00 40.12 243 GLN A O 1
ATOM 1910 N N . THR A 1 244 ? -18.997 13.893 -16.870 1.00 39.09 244 THR A N 1
ATOM 1911 C CA . THR A 1 244 ? -18.098 14.559 -15.904 1.00 39.09 244 THR A CA 1
ATOM 1912 C C . THR A 1 244 ? -17.400 15.752 -16.583 1.00 39.09 244 THR A C 1
ATOM 1914 O O . THR A 1 244 ? -16.598 15.547 -17.497 1.00 39.09 244 THR A O 1
ATOM 1917 N N . GLU A 1 245 ? -17.704 16.981 -16.152 1.00 45.97 245 GLU A N 1
ATOM 1918 C CA . GLU A 1 245 ? -16.978 18.237 -16.458 1.00 45.97 245 GLU A CA 1
ATOM 1919 C C . GLU A 1 245 ? -15.606 18.216 -15.720 1.00 45.97 245 GLU A C 1
ATOM 1921 O O . GLU A 1 245 ? -15.529 17.669 -14.623 1.00 45.97 245 GLU A O 1
ATOM 1926 N N . ASP A 1 246 ? -14.455 18.730 -16.173 1.00 46.34 246 ASP A N 1
ATOM 1927 C CA . ASP A 1 246 ? -14.127 19.647 -17.267 1.00 46.34 246 ASP A CA 1
ATOM 1928 C C . ASP A 1 246 ? -12.618 19.493 -17.621 1.00 46.34 246 ASP A C 1
ATOM 1930 O O . ASP A 1 246 ? -11.739 20.130 -17.042 1.00 46.34 246 ASP A O 1
ATOM 1934 N N . GLU A 1 247 ? -12.273 18.578 -18.534 1.00 54.75 247 GLU A N 1
ATOM 1935 C CA . GLU A 1 247 ? -10.941 18.534 -19.165 1.00 54.75 247 GLU A CA 1
ATOM 1936 C C . GLU A 1 247 ? -11.151 18.647 -20.682 1.00 54.75 247 GLU A C 1
ATOM 1938 O O . GLU A 1 247 ? -11.209 17.663 -21.428 1.00 54.75 247 GLU A O 1
ATOM 1943 N N . THR A 1 248 ? -11.393 19.876 -21.138 1.00 68.31 248 THR A N 1
ATOM 1944 C CA . THR A 1 248 ? -11.534 20.199 -22.560 1.00 68.31 248 THR A CA 1
ATOM 1945 C C . THR A 1 248 ? -10.165 20.165 -23.237 1.00 68.31 248 THR A C 1
ATOM 1947 O O . THR A 1 248 ? -9.234 20.843 -22.805 1.00 68.31 248 THR A O 1
ATOM 1950 N N . TYR A 1 249 ? -10.028 19.386 -24.309 1.00 77.94 249 TYR A N 1
ATOM 1951 C CA . TYR A 1 249 ? -8.837 19.373 -25.160 1.00 77.94 249 TYR A CA 1
ATOM 1952 C C . TYR A 1 249 ? -8.991 20.348 -26.328 1.00 77.94 249 TYR A C 1
ATOM 1954 O O . TYR A 1 249 ? -10.101 20.637 -26.762 1.00 77.94 249 TYR A O 1
ATOM 1962 N N . THR A 1 250 ? -7.870 20.841 -26.852 1.00 89.06 250 THR A N 1
ATOM 1963 C CA . THR A 1 250 ? -7.870 21.745 -28.009 1.00 89.06 250 THR A CA 1
ATOM 1964 C C . THR A 1 250 ? -8.118 20.988 -29.314 1.00 89.06 250 THR A C 1
ATOM 1966 O O . THR A 1 250 ? -7.736 19.820 -29.443 1.00 89.06 250 THR A O 1
ATOM 1969 N N . ASP A 1 251 ? -8.662 21.673 -30.322 1.00 87.44 251 ASP A N 1
ATOM 1970 C CA . ASP A 1 251 ? -8.843 21.115 -31.672 1.00 87.44 251 ASP A CA 1
ATOM 1971 C C . ASP A 1 251 ? -7.522 20.607 -32.268 1.00 87.44 251 ASP A C 1
ATOM 1973 O O . ASP A 1 251 ? -7.478 19.561 -32.914 1.00 87.44 251 ASP A O 1
ATOM 1977 N N . ALA A 1 252 ? -6.412 21.298 -31.984 1.00 86.31 252 ALA A N 1
ATOM 1978 C CA . ALA A 1 252 ? -5.076 20.885 -32.410 1.00 86.31 252 ALA A CA 1
ATOM 1979 C C . ALA A 1 252 ? -4.656 19.539 -31.792 1.00 86.31 252 ALA A C 1
ATOM 1981 O O . ALA A 1 252 ? -4.041 18.700 -32.456 1.00 86.31 252 ALA A O 1
ATOM 1982 N N . LEU A 1 253 ? -4.998 19.315 -30.521 1.00 88.69 253 LEU A N 1
ATOM 1983 C CA . LEU A 1 253 ? -4.700 18.069 -29.825 1.00 88.69 253 LEU A CA 1
ATOM 1984 C C . LEU A 1 253 ? -5.595 16.926 -30.317 1.00 88.69 253 LEU A C 1
ATOM 1986 O O . LEU A 1 253 ? -5.105 15.813 -30.511 1.00 88.69 253 LEU A O 1
ATOM 1990 N N . TYR A 1 254 ? -6.870 17.215 -30.590 1.00 94.19 254 TYR A N 1
ATOM 1991 C CA . TYR A 1 254 ? -7.793 16.268 -31.211 1.00 94.19 254 TYR A CA 1
ATOM 1992 C C . TYR A 1 254 ? -7.335 15.858 -32.618 1.00 94.19 254 TYR A C 1
ATOM 1994 O O . TYR A 1 254 ? -7.220 14.667 -32.903 1.00 94.19 254 TYR A O 1
ATOM 2002 N N . ALA A 1 255 ? -6.967 16.816 -33.475 1.00 92.06 255 ALA A N 1
ATOM 2003 C CA . ALA A 1 255 ? -6.454 16.543 -34.819 1.00 92.06 255 ALA A CA 1
ATOM 2004 C C . ALA A 1 255 ? -5.190 15.664 -34.788 1.00 92.06 255 ALA A C 1
ATOM 2006 O O . ALA A 1 255 ? -5.048 14.722 -35.571 1.00 92.06 255 ALA A O 1
ATOM 2007 N N . ARG A 1 256 ? -4.292 15.915 -33.828 1.00 93.69 256 ARG A N 1
ATOM 2008 C CA . ARG A 1 256 ? -3.106 15.079 -33.605 1.00 93.69 256 ARG A CA 1
ATOM 2009 C C . ARG A 1 256 ? -3.476 13.661 -33.159 1.00 93.69 256 ARG A C 1
ATOM 2011 O O . ARG A 1 256 ? -2.860 12.704 -33.627 1.00 93.69 256 ARG A O 1
ATOM 2018 N N . ALA A 1 257 ? -4.472 13.510 -32.287 1.00 95.00 257 ALA A N 1
ATOM 2019 C CA . ALA A 1 257 ? -4.979 12.203 -31.874 1.00 95.00 257 ALA A CA 1
ATOM 2020 C C . ALA A 1 257 ? -5.567 11.423 -33.060 1.00 95.00 257 ALA A C 1
ATOM 2022 O O . ALA A 1 257 ? -5.248 10.248 -33.232 1.00 95.00 257 ALA A O 1
ATOM 2023 N N . VAL A 1 258 ? -6.358 12.087 -33.909 1.00 95.75 258 VAL A N 1
ATOM 2024 C CA . VAL A 1 258 ? -6.921 11.509 -35.139 1.00 95.75 258 VAL A CA 1
ATOM 2025 C C . VAL A 1 258 ? -5.811 10.996 -36.061 1.00 95.75 258 VAL A C 1
ATOM 2027 O O . VAL A 1 258 ? -5.862 9.847 -36.500 1.00 95.75 258 VAL A O 1
ATOM 2030 N N . ALA A 1 259 ? -4.767 11.798 -36.291 1.00 92.81 259 ALA A N 1
ATOM 2031 C CA . ALA A 1 259 ? -3.631 11.407 -37.126 1.00 92.81 259 ALA A CA 1
ATOM 2032 C C . ALA A 1 259 ? -2.889 10.172 -36.581 1.00 92.81 259 ALA A C 1
ATOM 2034 O O . ALA A 1 259 ? -2.514 9.286 -37.349 1.00 92.81 259 ALA A O 1
ATOM 2035 N N . ILE A 1 260 ? -2.709 10.082 -35.258 1.00 92.81 260 ILE A N 1
ATOM 2036 C CA . ILE A 1 260 ? -2.092 8.918 -34.607 1.00 92.81 260 ILE A CA 1
ATOM 2037 C C . ILE A 1 260 ? -2.956 7.666 -34.800 1.00 92.81 260 ILE A C 1
ATOM 2039 O O . ILE A 1 260 ? -2.435 6.627 -35.195 1.00 92.81 260 ILE A O 1
ATOM 2043 N N . VAL A 1 261 ? -4.268 7.748 -34.559 1.00 94.25 261 VAL A N 1
ATOM 2044 C CA . VAL A 1 261 ? -5.177 6.597 -34.715 1.00 94.25 261 VAL A CA 1
ATOM 2045 C C . VAL A 1 261 ? -5.214 6.109 -36.162 1.00 94.25 261 VAL A C 1
ATOM 2047 O O . VAL A 1 261 ? -5.159 4.901 -36.390 1.00 94.25 261 VAL A O 1
ATOM 2050 N N . ALA A 1 262 ? -5.262 7.032 -37.127 1.00 92.06 262 ALA A N 1
ATOM 2051 C CA . ALA A 1 262 ? -5.242 6.707 -38.551 1.00 92.06 262 ALA A CA 1
ATOM 2052 C C . ALA A 1 262 ? -3.928 6.030 -38.969 1.00 92.06 262 ALA A C 1
ATOM 2054 O O . ALA A 1 262 ? -3.951 5.015 -39.663 1.00 92.06 262 ALA A O 1
ATOM 2055 N N . ARG A 1 263 ? -2.780 6.549 -38.510 1.00 90.31 263 ARG A N 1
ATOM 2056 C CA . ARG A 1 263 ? -1.457 6.002 -38.850 1.00 90.31 263 ARG A CA 1
ATOM 2057 C C . ARG A 1 263 ? -1.215 4.622 -38.243 1.00 90.31 263 ARG A C 1
ATOM 2059 O O . ARG A 1 263 ? -0.676 3.744 -38.904 1.00 90.31 263 ARG A O 1
ATOM 2066 N N . GLU A 1 264 ? -1.593 4.445 -36.983 1.00 88.94 264 GLU A N 1
ATOM 2067 C CA . GLU A 1 264 ? -1.269 3.251 -36.191 1.00 88.94 264 GLU A CA 1
ATOM 2068 C C . GLU A 1 264 ? -2.367 2.174 -36.257 1.00 88.94 264 GLU A C 1
ATOM 2070 O O . GLU A 1 264 ? -2.231 1.107 -35.657 1.00 88.94 264 GLU A O 1
ATOM 2075 N N . ASN A 1 265 ? -3.476 2.459 -36.952 1.00 90.31 265 ASN A N 1
ATOM 2076 C CA . ASN A 1 265 ? -4.654 1.598 -37.084 1.00 90.31 265 ASN A CA 1
ATOM 2077 C C . ASN A 1 265 ? -5.140 1.021 -35.734 1.00 90.31 265 ASN A C 1
ATOM 2079 O O . ASN A 1 265 ? -5.471 -0.163 -35.598 1.00 90.31 265 ASN A O 1
ATOM 2083 N N . LYS A 1 266 ? -5.125 1.861 -34.690 1.00 90.38 266 LYS A N 1
ATOM 2084 C CA . LYS A 1 266 ? -5.441 1.464 -33.314 1.00 90.38 266 LYS A CA 1
ATOM 2085 C C . LYS A 1 266 ? -6.176 2.568 -32.565 1.00 90.38 266 LYS A C 1
ATOM 2087 O O . LYS A 1 266 ? -5.620 3.627 -32.295 1.00 90.38 266 LYS A O 1
ATOM 2092 N N . ALA A 1 267 ? -7.407 2.272 -32.153 1.00 90.44 267 ALA A N 1
ATOM 2093 C CA . ALA A 1 267 ? -8.286 3.198 -31.446 1.00 90.44 267 ALA A CA 1
ATOM 2094 C C . ALA A 1 267 ? -8.577 2.719 -30.012 1.00 90.44 267 ALA A C 1
ATOM 2096 O O . ALA A 1 267 ? -9.493 1.931 -29.779 1.00 90.44 267 ALA A O 1
ATOM 2097 N N . SER A 1 268 ? -7.799 3.190 -29.030 1.00 90.75 268 SER A N 1
ATOM 2098 C CA . SER A 1 268 ? -8.128 3.013 -27.608 1.00 90.75 268 SER A CA 1
ATOM 2099 C C . SER A 1 268 ? -7.644 4.181 -26.745 1.00 90.75 268 SER A C 1
ATOM 2101 O O . SER A 1 268 ? -6.606 4.784 -27.018 1.00 90.75 268 SER A O 1
ATOM 2103 N N . ALA A 1 269 ? -8.368 4.464 -25.657 1.00 88.50 269 ALA A N 1
ATOM 2104 C CA . ALA A 1 269 ? -8.023 5.535 -24.718 1.00 88.50 269 ALA A CA 1
ATOM 2105 C C . ALA A 1 269 ? -6.628 5.332 -24.102 1.00 88.50 269 ALA A C 1
ATOM 2107 O O . ALA A 1 269 ? -5.797 6.234 -24.105 1.00 88.50 269 ALA A O 1
ATOM 2108 N N . SER A 1 270 ? -6.322 4.103 -23.667 1.00 84.44 270 SER A N 1
ATOM 2109 C CA . SER A 1 270 ? -5.006 3.745 -23.119 1.00 84.44 270 SER A CA 1
ATOM 2110 C C . SER A 1 270 ? -3.872 3.856 -24.140 1.00 84.44 270 SER A C 1
ATOM 2112 O O . SER A 1 270 ? -2.719 4.041 -23.760 1.00 84.44 270 SER A O 1
ATOM 2114 N N . PHE A 1 271 ? -4.168 3.718 -25.435 1.00 90.00 271 PHE A N 1
ATOM 2115 C CA . PHE A 1 271 ? -3.185 3.894 -26.495 1.00 90.00 271 PHE A CA 1
ATOM 2116 C C . PHE A 1 271 ? -2.858 5.370 -26.708 1.00 90.00 271 PHE A C 1
ATOM 2118 O O . PHE A 1 271 ? -1.685 5.732 -26.664 1.00 90.00 271 PHE A O 1
ATOM 2125 N N . LEU A 1 272 ? -3.879 6.220 -26.839 1.00 90.44 272 LEU A N 1
ATOM 2126 C CA . LEU A 1 272 ? -3.695 7.665 -26.977 1.00 90.44 272 LEU A CA 1
ATOM 2127 C C . LEU A 1 272 ? -3.038 8.294 -25.745 1.00 90.44 272 LEU A C 1
ATOM 2129 O O . LEU A 1 272 ? -2.124 9.096 -25.900 1.00 90.44 272 LEU A O 1
ATOM 2133 N N . GLN A 1 273 ? -3.417 7.868 -24.537 1.00 90.31 273 GLN A N 1
ATOM 2134 C CA . GLN A 1 273 ? -2.812 8.336 -23.285 1.00 90.31 273 GLN A CA 1
ATOM 2135 C C . GLN A 1 273 ? -1.290 8.112 -23.234 1.00 90.31 273 GLN A C 1
ATOM 2137 O O . GLN A 1 273 ? -0.565 8.898 -22.635 1.00 90.31 273 GLN A O 1
ATOM 2142 N N . ARG A 1 274 ? -0.778 7.039 -23.853 1.00 90.69 274 ARG A N 1
ATOM 2143 C CA . ARG A 1 274 ? 0.671 6.770 -23.891 1.00 90.69 274 ARG A CA 1
ATOM 2144 C C . ARG A 1 274 ? 1.428 7.655 -24.881 1.00 90.69 274 ARG A C 1
ATOM 2146 O O . ARG A 1 274 ? 2.642 7.771 -24.764 1.00 90.69 274 ARG A O 1
ATOM 2153 N N . LEU A 1 275 ? 0.737 8.223 -25.867 1.00 90.06 275 LEU A N 1
ATOM 2154 C CA . LEU A 1 275 ? 1.343 8.951 -26.988 1.00 90.06 275 LEU A CA 1
ATOM 2155 C C . LEU A 1 275 ? 1.099 10.462 -26.932 1.00 90.06 275 LEU A C 1
ATOM 2157 O O . LEU A 1 275 ? 1.789 11.227 -27.608 1.00 90.06 275 LEU A O 1
ATOM 2161 N N . LEU A 1 276 ? 0.120 10.892 -26.142 1.00 88.50 276 LEU A N 1
ATOM 2162 C CA . LEU A 1 276 ? -0.261 12.282 -25.957 1.00 88.50 276 LEU A CA 1
ATOM 2163 C C . LEU A 1 276 ? -0.191 12.644 -24.469 1.00 88.50 276 LEU A C 1
ATOM 2165 O O . LEU A 1 276 ? -0.520 11.810 -23.628 1.00 88.50 276 LEU A O 1
ATOM 2169 N N . PRO A 1 277 ? 0.200 13.883 -24.125 1.00 84.12 277 PRO A N 1
ATOM 2170 C CA . PRO A 1 277 ? 0.252 14.355 -22.745 1.00 84.12 277 PRO A CA 1
ATOM 2171 C C . PRO A 1 277 ? -1.162 14.680 -22.235 1.00 84.12 277 PRO A C 1
ATOM 2173 O O . PRO A 1 277 ? -1.497 15.835 -21.997 1.00 84.12 277 PRO A O 1
ATOM 2176 N N . VAL A 1 278 ? -2.015 13.661 -22.130 1.00 83.69 278 VAL A N 1
ATOM 2177 C CA . VAL A 1 278 ? -3.423 13.774 -21.723 1.00 83.69 278 VAL A CA 1
ATOM 2178 C C . VAL A 1 278 ? -3.772 12.735 -20.668 1.00 83.69 278 VAL A C 1
ATOM 2180 O O . VAL A 1 278 ? -3.163 11.664 -20.601 1.00 83.69 278 VAL A O 1
ATOM 2183 N N . SER A 1 279 ? -4.782 13.027 -19.850 1.00 83.94 279 SER A N 1
ATOM 2184 C CA . SER A 1 279 ? -5.351 12.033 -18.943 1.00 83.94 279 SER A CA 1
ATOM 2185 C C . SER A 1 279 ? -6.038 10.897 -19.718 1.00 83.94 279 SER A C 1
ATOM 2187 O O . SER A 1 279 ? -6.365 11.017 -20.904 1.00 83.94 279 SER A O 1
ATOM 2189 N N . TYR A 1 280 ? -6.301 9.780 -19.035 1.00 84.25 280 TYR A N 1
ATOM 2190 C CA . TYR A 1 280 ? -7.087 8.688 -19.612 1.00 84.25 280 TYR A CA 1
ATOM 2191 C C . TYR A 1 280 ? -8.503 9.145 -19.996 1.00 84.25 280 TYR A C 1
ATOM 2193 O O . TYR A 1 280 ? -8.983 8.796 -21.072 1.00 84.25 280 TYR A O 1
ATOM 2201 N N . SER A 1 281 ? -9.156 9.943 -19.147 1.00 81.19 281 SER A N 1
ATOM 2202 C CA . SER A 1 281 ? -10.518 10.443 -19.374 1.00 81.19 281 SER A CA 1
ATOM 2203 C C . SER A 1 281 ? -10.585 11.363 -20.594 1.00 81.19 281 SER A C 1
ATOM 2205 O O . SER A 1 281 ? -11.483 11.235 -21.425 1.00 81.19 281 SER A O 1
ATOM 2207 N N . CYS A 1 282 ? -9.581 12.226 -20.761 1.00 87.50 282 CYS A N 1
ATOM 2208 C CA . CYS A 1 282 ? -9.421 13.064 -21.944 1.00 87.50 282 CYS A CA 1
ATOM 2209 C C . CYS A 1 282 ? -9.219 12.214 -23.213 1.00 87.50 282 CYS A C 1
ATOM 2211 O O . CYS A 1 282 ? -9.930 12.397 -24.203 1.00 87.50 282 CYS A O 1
ATOM 2213 N N . ALA A 1 283 ? -8.343 11.204 -23.164 1.00 89.06 283 ALA A N 1
ATOM 2214 C CA . ALA A 1 283 ? -8.150 10.266 -24.271 1.00 89.06 283 ALA A CA 1
ATOM 2215 C C . ALA A 1 283 ? -9.420 9.455 -24.607 1.00 89.06 283 ALA A C 1
ATOM 2217 O O . ALA A 1 283 ? -9.701 9.201 -25.778 1.00 89.06 283 ALA A O 1
ATOM 2218 N N . ALA A 1 284 ? -10.204 9.055 -23.602 1.00 88.44 284 ALA A N 1
ATOM 2219 C CA . ALA A 1 284 ? -11.468 8.346 -23.793 1.00 88.44 284 ALA A CA 1
ATOM 2220 C C . ALA A 1 284 ? -12.516 9.223 -24.487 1.00 88.44 284 ALA A C 1
ATOM 2222 O O . ALA A 1 284 ? -13.163 8.763 -25.428 1.00 88.44 284 ALA A O 1
ATOM 2223 N N . ARG A 1 285 ? -12.619 10.501 -24.100 1.00 89.06 285 ARG A N 1
ATOM 2224 C CA . ARG A 1 285 ? -13.475 11.486 -24.776 1.00 89.06 285 ARG A CA 1
ATOM 2225 C C . ARG A 1 285 ? -13.073 11.700 -26.235 1.00 89.06 285 ARG A C 1
ATOM 2227 O O . ARG A 1 285 ? -13.949 11.703 -27.092 1.00 89.06 285 ARG A O 1
ATOM 2234 N N . MET A 1 286 ? -11.773 11.797 -26.534 1.00 93.25 286 MET A N 1
ATOM 2235 C CA . MET A 1 286 ? -11.291 11.891 -27.921 1.00 93.25 286 MET A CA 1
ATOM 2236 C C . MET A 1 286 ? -11.730 10.680 -28.754 1.00 93.25 286 MET A C 1
ATOM 2238 O O . MET A 1 286 ? -12.198 10.848 -29.875 1.00 93.25 286 MET A O 1
ATOM 2242 N N . ILE A 1 287 ? -11.636 9.464 -28.204 1.00 93.12 287 ILE A N 1
ATOM 2243 C CA . ILE A 1 287 ? -12.123 8.248 -28.876 1.00 93.12 287 ILE A CA 1
ATOM 2244 C C . ILE A 1 287 ? -13.647 8.281 -29.061 1.00 93.12 287 ILE A C 1
ATOM 2246 O O . ILE A 1 287 ? -14.127 7.931 -30.136 1.00 93.12 287 ILE A O 1
ATOM 2250 N N . GLY A 1 288 ? -14.404 8.731 -28.057 1.00 92.12 288 GLY A N 1
ATOM 2251 C CA . GLY A 1 288 ? -15.857 8.893 -28.165 1.00 92.12 288 GLY A CA 1
ATOM 2252 C C . GLY A 1 288 ? -16.269 9.946 -29.201 1.00 92.12 288 GLY A C 1
ATOM 2253 O O . GLY A 1 288 ? -17.252 9.770 -29.916 1.00 92.12 288 GLY A O 1
ATOM 2254 N N . GLN A 1 289 ? -15.499 11.028 -29.348 1.00 93.50 289 GLN A N 1
ATOM 2255 C CA . GLN A 1 289 ? -15.700 11.999 -30.424 1.00 93.50 289 GLN A CA 1
ATOM 2256 C C . GLN A 1 289 ? -15.398 11.387 -31.800 1.00 93.50 289 GLN A C 1
ATOM 2258 O O . GLN A 1 289 ? -16.217 11.527 -32.704 1.00 93.50 289 GLN A O 1
ATOM 2263 N N . MET A 1 290 ? -14.297 10.642 -31.949 1.00 94.81 290 MET A N 1
ATOM 2264 C CA . MET A 1 290 ? -13.985 9.933 -33.199 1.00 94.81 290 MET A CA 1
ATOM 2265 C C . MET A 1 290 ? -15.075 8.920 -33.582 1.00 94.81 290 MET A C 1
ATOM 2267 O O . MET A 1 290 ? -15.337 8.733 -34.767 1.00 94.81 290 MET A O 1
ATOM 2271 N N . GLU A 1 291 ? -15.707 8.268 -32.602 1.00 93.25 291 GLU A N 1
ATOM 2272 C CA . GLU A 1 291 ? -16.831 7.350 -32.827 1.00 93.25 291 GLU A CA 1
ATOM 2273 C C . GLU A 1 291 ? -18.059 8.100 -33.357 1.00 93.25 291 GLU A C 1
ATOM 2275 O O . GLU A 1 291 ? -18.611 7.720 -34.388 1.00 93.25 291 GLU A O 1
ATOM 2280 N N . ARG A 1 292 ? -18.440 9.212 -32.712 1.00 92.75 292 ARG A N 1
ATOM 2281 C CA . ARG A 1 292 ? -19.549 10.069 -33.173 1.00 92.75 292 ARG A CA 1
ATOM 2282 C C . ARG A 1 292 ? -19.315 10.644 -34.570 1.00 92.75 292 ARG A C 1
ATOM 2284 O O . ARG A 1 292 ? -20.262 10.799 -35.331 1.00 92.75 292 ARG A O 1
ATOM 2291 N N . GLU A 1 293 ? -18.064 10.934 -34.914 1.00 92.88 293 GLU A N 1
ATOM 2292 C CA . GLU A 1 293 ? -17.664 11.416 -36.241 1.00 92.88 293 GLU A CA 1
ATOM 2293 C C . GLU A 1 293 ? -17.519 10.294 -37.288 1.00 92.88 293 GLU A C 1
ATOM 2295 O O . GLU A 1 293 ? -17.130 10.566 -38.423 1.00 92.88 293 GLU A O 1
ATOM 2300 N N . GLY A 1 294 ? -17.785 9.031 -36.931 1.00 91.75 294 GLY A N 1
ATOM 2301 C CA . GLY A 1 294 ? -17.669 7.888 -37.844 1.00 91.75 294 GLY A CA 1
ATOM 2302 C C . GLY A 1 294 ? -16.231 7.546 -38.250 1.00 91.75 294 GLY A C 1
ATOM 2303 O O . GLY A 1 294 ? -16.012 6.833 -39.225 1.00 91.75 294 GLY A O 1
ATOM 2304 N N . ARG A 1 295 ? -15.230 8.044 -37.515 1.00 92.06 295 ARG A N 1
ATOM 2305 C CA . ARG A 1 295 ? -13.800 7.780 -37.752 1.00 92.06 295 ARG A CA 1
ATOM 2306 C C . ARG A 1 295 ? -13.341 6.451 -37.160 1.00 92.06 295 ARG A C 1
ATOM 2308 O O . ARG A 1 295 ? -12.358 5.872 -37.622 1.00 92.06 295 ARG A O 1
ATOM 2315 N N . VAL A 1 296 ? -14.023 5.976 -36.123 1.00 92.75 296 VAL A N 1
ATOM 2316 C CA . VAL A 1 296 ? -13.789 4.670 -35.496 1.00 92.75 296 VAL A CA 1
ATOM 2317 C C . VAL A 1 296 ? -15.125 3.991 -35.221 1.00 92.75 296 VAL A C 1
ATOM 2319 O O . VAL A 1 296 ? -16.131 4.665 -35.017 1.00 92.75 296 VAL A O 1
ATOM 2322 N N . SER A 1 297 ? -15.146 2.662 -35.198 1.00 90.00 297 SER A N 1
ATOM 2323 C CA . SER A 1 297 ? -16.347 1.909 -34.845 1.00 90.00 297 SER A CA 1
ATOM 2324 C C . SER A 1 297 ? -16.655 1.996 -33.346 1.00 90.00 297 SER A C 1
ATOM 2326 O O . SER A 1 297 ? -15.787 2.294 -32.508 1.00 90.00 297 SER A O 1
ATOM 2328 N N . GLY A 1 298 ? -17.880 1.605 -32.993 1.00 87.19 298 GLY A N 1
ATOM 2329 C CA . GLY A 1 298 ? -18.194 1.179 -31.633 1.00 87.19 298 GLY A CA 1
ATOM 2330 C C . GLY A 1 298 ? -17.322 -0.006 -31.190 1.00 87.19 298 GLY A C 1
ATOM 2331 O O . GLY A 1 298 ? -16.731 -0.701 -32.030 1.00 87.19 298 GLY A O 1
ATOM 2332 N N . PRO A 1 299 ? -17.184 -0.236 -29.875 1.00 82.12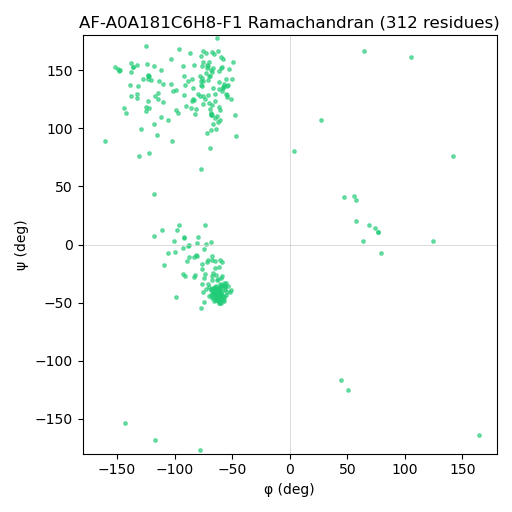 299 PRO A N 1
ATOM 2333 C CA . PRO A 1 299 ? -16.419 -1.360 -29.358 1.00 82.12 299 PRO A CA 1
ATOM 2334 C C . PRO A 1 299 ? -17.106 -2.684 -29.721 1.00 82.12 299 PRO A C 1
ATOM 2336 O O . PRO A 1 299 ? -18.314 -2.838 -29.560 1.00 82.12 299 PRO A O 1
ATOM 2339 N N . ASN A 1 300 ? -16.333 -3.661 -30.190 1.00 77.44 300 ASN A N 1
ATOM 2340 C CA . ASN A 1 300 ? -16.819 -5.021 -30.408 1.00 77.44 300 ASN A CA 1
ATOM 2341 C C . ASN A 1 300 ? -16.922 -5.810 -29.081 1.00 77.44 300 ASN A C 1
ATOM 2343 O O . ASN A 1 300 ? -16.625 -5.294 -28.003 1.00 77.44 300 ASN A O 1
ATOM 2347 N N . HIS A 1 301 ? -17.292 -7.092 -29.154 1.00 67.06 301 HIS A N 1
ATOM 2348 C CA . HIS A 1 301 ? -17.486 -7.977 -27.992 1.00 67.06 301 HIS A CA 1
ATOM 2349 C C . HIS A 1 301 ? -16.238 -8.188 -27.104 1.00 67.06 301 HIS A C 1
ATOM 2351 O O . HIS A 1 301 ? -16.369 -8.673 -25.985 1.00 67.06 301 HIS A O 1
ATOM 2357 N N . ILE A 1 302 ? -15.041 -7.807 -27.570 1.00 65.44 302 ILE A N 1
ATOM 2358 C CA . ILE A 1 302 ? -13.787 -7.809 -26.791 1.00 65.44 302 ILE A CA 1
ATOM 2359 C C . ILE A 1 302 ? -13.272 -6.388 -26.488 1.00 65.44 302 ILE A C 1
ATOM 2361 O O . ILE A 1 302 ? -12.123 -6.212 -26.088 1.00 65.44 302 ILE A O 1
ATOM 2365 N N . GLY A 1 303 ? -14.094 -5.355 -26.701 1.00 63.88 303 GLY A N 1
ATOM 2366 C CA . GLY A 1 303 ? -13.757 -3.957 -26.418 1.00 63.88 303 GLY A CA 1
ATOM 2367 C C . GLY A 1 303 ? -12.818 -3.295 -27.434 1.00 63.88 303 GLY A C 1
ATOM 2368 O O . GLY A 1 303 ? -12.314 -2.199 -27.179 1.00 63.88 303 GLY A O 1
ATOM 2369 N N . ARG A 1 304 ? -12.559 -3.932 -28.585 1.00 74.62 304 ARG A N 1
ATOM 2370 C CA . ARG A 1 304 ? -11.717 -3.388 -29.662 1.00 74.62 304 ARG A CA 1
ATOM 2371 C C . ARG A 1 304 ? -12.560 -2.560 -30.631 1.00 74.62 304 ARG A C 1
ATOM 2373 O O . ARG A 1 304 ? -13.679 -2.935 -30.961 1.00 74.62 304 ARG A O 1
ATOM 2380 N N . ARG A 1 305 ? -11.997 -1.448 -31.099 1.00 88.94 305 ARG A N 1
ATOM 2381 C CA . ARG A 1 305 ? -12.598 -0.539 -32.081 1.00 88.94 305 ARG A CA 1
ATOM 2382 C C . ARG A 1 305 ? -11.840 -0.641 -33.401 1.00 88.94 305 ARG A C 1
ATOM 2384 O O . ARG A 1 305 ? -10.607 -0.714 -33.388 1.00 88.94 305 ARG A O 1
ATOM 2391 N N . GLU A 1 306 ? -12.561 -0.661 -34.511 1.00 89.19 306 GLU A N 1
ATOM 2392 C CA . GLU A 1 306 ? -12.004 -0.601 -35.861 1.00 89.19 306 GLU A CA 1
ATOM 2393 C C . GLU A 1 306 ? -11.783 0.857 -36.265 1.00 89.19 306 GLU A C 1
ATOM 2395 O O . GLU A 1 306 ? -12.572 1.733 -35.910 1.00 89.19 306 GLU A O 1
ATOM 2400 N N . VAL A 1 307 ? -10.692 1.138 -36.979 1.00 91.56 307 VAL A N 1
ATOM 2401 C CA . VAL A 1 307 ? -10.431 2.474 -37.524 1.00 91.56 307 VAL A CA 1
ATOM 2402 C C . VAL A 1 307 ? -11.051 2.544 -38.913 1.00 91.56 307 VAL A C 1
ATOM 2404 O O . VAL A 1 307 ? -10.685 1.771 -39.792 1.00 91.56 307 VAL A O 1
ATOM 2407 N N . LEU A 1 308 ? -11.993 3.467 -39.100 1.00 89.94 308 LEU A N 1
ATOM 2408 C CA . LEU A 1 308 ? -12.800 3.613 -40.319 1.00 89.94 308 LEU A CA 1
ATOM 2409 C C . LEU A 1 308 ? -12.294 4.744 -41.230 1.00 89.94 308 LEU A C 1
ATOM 2411 O O . LEU A 1 308 ? -12.892 5.052 -42.257 1.00 89.94 308 LEU A O 1
ATOM 2415 N N . MET A 1 309 ? -11.190 5.386 -40.850 1.00 86.62 309 MET A N 1
ATOM 2416 C CA . MET A 1 309 ? -10.559 6.451 -41.622 1.00 86.62 309 MET A CA 1
ATOM 2417 C C . MET A 1 309 ? -9.810 5.865 -42.821 1.00 86.62 309 MET A C 1
ATOM 2419 O O . MET A 1 309 ? -8.966 4.984 -42.663 1.00 86.62 309 MET A O 1
ATOM 2423 N N . SER A 1 310 ? -10.085 6.382 -44.020 1.00 71.12 310 SER A N 1
ATOM 2424 C CA . SER A 1 310 ? -9.317 6.050 -45.221 1.00 71.12 310 SER A CA 1
ATOM 2425 C C . SER A 1 310 ? -7.843 6.405 -45.019 1.00 71.12 310 SER A C 1
ATOM 2427 O O . SER A 1 310 ? -7.539 7.507 -44.556 1.00 71.12 310 SER A O 1
ATOM 2429 N N . ARG A 1 311 ? -6.923 5.513 -45.407 1.00 59.75 311 ARG A N 1
ATOM 2430 C CA . ARG A 1 311 ? -5.497 5.852 -45.505 1.00 59.75 311 ARG A CA 1
ATOM 2431 C C . ARG A 1 311 ? -5.361 6.970 -46.533 1.00 59.75 311 ARG A C 1
ATOM 2433 O O . ARG A 1 311 ? -5.531 6.735 -47.722 1.00 59.75 311 ARG A O 1
ATOM 2440 N N . THR A 1 312 ? -5.091 8.190 -46.091 1.00 50.50 312 THR A N 1
ATOM 2441 C CA . THR A 1 312 ? -4.637 9.248 -46.991 1.00 50.50 312 THR A CA 1
ATOM 2442 C C . THR A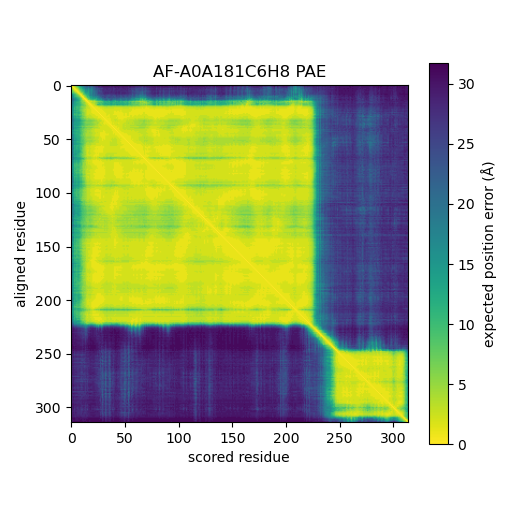 1 312 ? -3.235 8.865 -47.469 1.00 50.50 312 THR A C 1
ATOM 2444 O O . THR A 1 312 ? -2.265 9.026 -46.729 1.00 50.50 312 THR A O 1
ATOM 2447 N N . GLY A 1 313 ? -3.159 8.291 -48.673 1.00 45.75 313 GLY A N 1
ATOM 2448 C CA . GLY A 1 313 ? -1.921 7.968 -49.384 1.00 45.75 313 GLY A CA 1
ATOM 2449 C C . GLY A 1 313 ? -1.975 6.637 -50.138 1.00 45.75 313 GLY A C 1
ATOM 2450 O O . GLY A 1 313 ? -1.407 5.658 -49.652 1.00 45.75 313 GLY A O 1
ATOM 2451 N N . ASP A 1 314 ? -2.661 6.634 -51.285 1.00 33.91 314 ASP A N 1
ATOM 2452 C CA . ASP A 1 314 ? -2.016 6.279 -52.562 1.00 33.91 314 ASP A CA 1
ATOM 2453 C C . ASP A 1 314 ? -1.457 7.582 -53.161 1.00 33.91 314 ASP A C 1
ATOM 2455 O O . ASP A 1 314 ? -2.133 8.629 -52.983 1.00 33.91 314 ASP A O 1
#

Radius of gyration: 22.86 Å; Cα contacts (8 Å, |Δi|>4): 512; chains: 1; bounding box: 52×49×75 Å

Solvent-accessible surface area (backbone atoms only — not comparable to full-atom values): 17721 Å² tota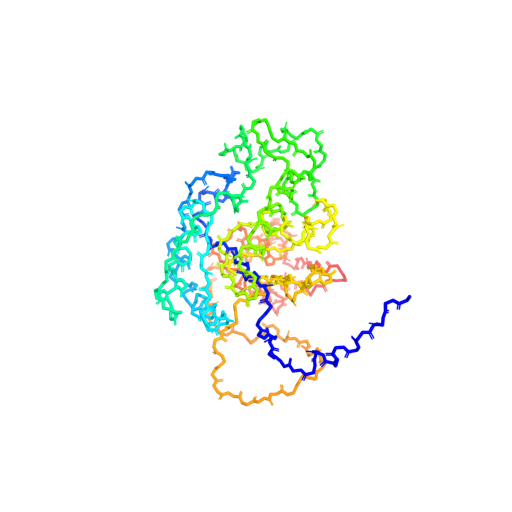l; per-residue (Å²): 131,84,78,81,72,78,77,63,74,67,83,79,47,101,64,81,76,81,68,44,16,30,41,42,38,27,24,26,55,59,55,31,69,76,56,72,51,24,39,41,55,63,59,78,57,60,56,23,70,66,54,58,60,76,44,43,65,44,30,30,30,40,27,74,70,52,75,83,78,58,49,38,36,20,17,75,43,59,36,18,46,54,38,50,50,49,21,23,75,42,68,53,48,93,72,74,72,44,72,38,68,60,38,40,39,49,35,34,35,77,48,46,66,41,48,62,88,59,46,74,86,70,53,92,56,72,58,37,99,74,39,91,52,27,33,78,44,58,39,60,88,33,43,21,44,49,53,39,22,54,46,22,31,54,44,51,54,52,50,44,67,74,42,64,36,35,44,32,40,33,22,29,29,56,57,26,52,32,11,43,53,16,48,48,69,71,49,56,44,59,68,28,49,72,59,73,61,49,64,54,11,37,26,32,40,33,52,54,96,92,43,52,45,81,79,46,71,45,46,64,56,57,78,84,74,72,99,67,79,90,76,77,95,68,77,90,70,82,78,68,91,86,76,77,90,86,73,85,78,52,71,71,57,49,52,52,51,53,53,50,27,60,75,66,65,51,61,48,27,75,59,46,29,76,77,41,102,50,52,56,69,45,26,39,50,53,50,52,50,34,33,77,70,57,37,25,48,72,64,46,102,83,66,52,31,52,62,60,54,77,79,91,72,131

InterPro domains:
  IPR013078 Histidine phosphatase superfamily, clade-1 [PF00300] (24-219)
  IPR013078 Histidine phosphatase superfamily, clade-1 [SM00855] (22-180)
  IPR013078 Histidine phosphatase superfamily, clade-1 [cd07067] (22-218)
  IPR018541 FtsK gamma domain [PF09397] (250-309)
  IPR018541 FtsK gamma domain [SM00843] (247-312)
  IPR029033 Histidine phosphatase superfamily [G3DSA:3.40.50.1240] (20-224)
  IPR029033 Histidine phosphatase superfamily [SSF53254] (20-219)
  IPR036388 Winged helix-like DNA-binding domain superfamily [G3DSA:1.10.10.10] (251-312)
  IPR036390 Winged helix DNA-binding domain superfamily [SSF46785] (248-311)
  IPR050275 Phosphoglycerate Mutase/Phosphatase [PTHR48100] (18-210)